Protein AF-A0A4Z0NIU8-F1 (afdb_monomer_lite)

pLDDT: mean 82.25, std 16.34, range [29.98, 97.62]

Foldseek 3Di:
DDPPPPPPPLPCDPLLVQLVVLLVQLVVLVVQLVVLVVQLVVLVVVLVVLVVQLVVLVVQLVVFDFADPVVCVVCVVVVHDDDRCVSNVVSVVSNVVSVVSNVVSVVSNVVSVVSNVVSVVSSVVSLVSSLVSLLVVVLVCLVVLLVLCVVCLQPCLLSLVLLVVSLVSDPDPPQDPVSVVSNVSSPVSSVVNVVVDPDDDDRDPLSVQQVVQSVCSSNRSSRDHPPPDD

Structure (mmCIF, N/CA/C/O backbone):
data_AF-A0A4Z0NIU8-F1
#
_entry.id   AF-A0A4Z0NIU8-F1
#
loop_
_atom_site.group_PDB
_atom_site.id
_atom_site.type_symbol
_atom_site.label_atom_id
_atom_site.label_alt_id
_atom_site.label_comp_id
_atom_site.label_asym_id
_atom_site.label_entity_id
_atom_site.label_seq_id
_atom_site.pdbx_PDB_ins_code
_atom_site.Cartn_x
_atom_site.Cartn_y
_atom_site.Cartn_z
_atom_site.occupancy
_atom_site.B_iso_or_equiv
_atom_site.auth_seq_id
_atom_site.auth_comp_id
_atom_site.auth_asym_id
_atom_site.auth_atom_id
_atom_site.pdbx_PDB_model_num
ATOM 1 N N . MET A 1 1 ? 1.894 -23.734 -47.738 1.00 35.72 1 MET A N 1
ATOM 2 C CA . MET A 1 1 ? 2.924 -22.737 -47.380 1.00 35.72 1 MET A CA 1
ATOM 3 C C . MET A 1 1 ? 2.870 -22.552 -45.875 1.00 35.72 1 MET A C 1
ATOM 5 O O . MET A 1 1 ? 1.844 -22.114 -45.374 1.00 35.72 1 MET A O 1
ATOM 9 N N . ALA A 1 2 ? 3.890 -23.018 -45.157 1.00 29.98 2 ALA A N 1
ATOM 10 C CA . ALA A 1 2 ? 3.936 -22.958 -43.700 1.00 29.98 2 ALA A CA 1
ATOM 11 C C . ALA A 1 2 ? 4.494 -21.596 -43.270 1.00 29.98 2 ALA A C 1
ATOM 13 O O . ALA A 1 2 ? 5.605 -21.246 -43.661 1.00 29.98 2 ALA A O 1
ATOM 14 N N . MET A 1 3 ? 3.720 -20.829 -42.497 1.00 33.69 3 MET A N 1
ATOM 15 C CA . MET A 1 3 ? 4.221 -19.625 -41.836 1.00 33.69 3 MET A CA 1
ATOM 16 C C . MET A 1 3 ? 5.312 -20.033 -40.847 1.00 33.69 3 MET A C 1
ATOM 18 O O . MET A 1 3 ? 5.058 -20.803 -39.917 1.00 33.69 3 MET A O 1
ATOM 22 N N . ALA A 1 4 ? 6.527 -19.532 -41.063 1.00 32.12 4 ALA A N 1
ATOM 23 C CA . ALA A 1 4 ? 7.586 -19.601 -40.075 1.00 32.12 4 ALA A CA 1
ATOM 24 C C . ALA A 1 4 ? 7.099 -18.852 -38.829 1.00 32.12 4 ALA A C 1
ATOM 26 O O . ALA A 1 4 ? 6.993 -17.628 -38.829 1.00 32.12 4 ALA A O 1
ATOM 27 N N . ARG A 1 5 ? 6.745 -19.595 -37.775 1.00 36.81 5 ARG A N 1
ATOM 28 C CA . ARG A 1 5 ? 6.585 -19.026 -36.437 1.00 36.81 5 ARG A CA 1
ATOM 29 C C . ARG A 1 5 ? 7.955 -18.495 -36.039 1.00 36.81 5 ARG A C 1
ATOM 31 O O . ARG A 1 5 ? 8.824 -19.287 -35.675 1.00 36.81 5 ARG A O 1
ATOM 38 N N . VAL A 1 6 ? 8.147 -17.184 -36.156 1.00 32.62 6 VAL A N 1
ATOM 39 C CA . VAL A 1 6 ? 9.257 -16.479 -35.517 1.00 32.62 6 VAL A CA 1
ATOM 40 C C . VAL A 1 6 ? 9.141 -16.814 -34.037 1.00 32.62 6 VAL A C 1
ATOM 42 O O . VAL A 1 6 ? 8.195 -16.410 -33.362 1.00 32.62 6 VAL A O 1
ATOM 45 N N . LYS A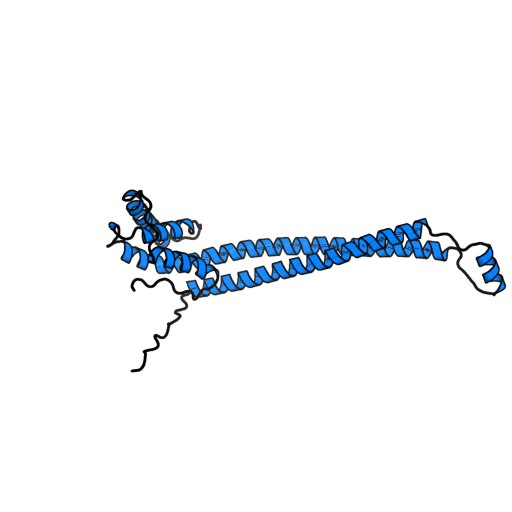 1 7 ? 10.036 -17.680 -33.559 1.00 35.12 7 LYS A N 1
ATOM 46 C CA . LYS A 1 7 ? 10.219 -17.900 -32.132 1.00 35.12 7 LYS A CA 1
ATOM 47 C C . LYS A 1 7 ? 10.679 -16.551 -31.599 1.00 35.12 7 LYS A C 1
ATOM 49 O O . LYS A 1 7 ? 11.813 -16.170 -31.857 1.00 35.12 7 LYS A O 1
ATOM 54 N N . GLN A 1 8 ? 9.787 -15.822 -30.933 1.00 38.06 8 GLN A N 1
ATOM 55 C CA . GLN A 1 8 ? 10.189 -14.735 -30.053 1.00 38.06 8 GLN A CA 1
ATOM 56 C C . GLN A 1 8 ? 11.135 -15.355 -29.026 1.00 38.06 8 GLN A C 1
ATOM 58 O O . GLN A 1 8 ? 10.704 -16.011 -28.076 1.00 38.06 8 GLN A O 1
ATOM 63 N N . GLU A 1 9 ? 12.436 -15.241 -29.274 1.00 36.12 9 GLU A N 1
ATOM 64 C CA . GLU A 1 9 ? 13.438 -15.452 -28.248 1.00 36.12 9 GLU A CA 1
ATOM 65 C C . GLU A 1 9 ? 13.218 -14.336 -27.236 1.00 36.12 9 GLU A C 1
ATOM 67 O O . GLU A 1 9 ? 13.663 -13.205 -27.414 1.00 36.12 9 GLU A O 1
ATOM 72 N N . VAL A 1 10 ? 12.471 -14.650 -26.177 1.00 44.09 10 VAL A N 1
ATOM 73 C CA . VAL A 1 10 ? 12.437 -13.847 -24.957 1.00 44.09 10 VAL A CA 1
ATOM 74 C C . VAL A 1 10 ? 13.826 -13.988 -24.336 1.00 44.09 10 VAL A C 1
ATOM 76 O O . VAL A 1 10 ? 14.047 -14.770 -23.412 1.00 44.09 10 VAL A O 1
ATOM 79 N N . SER A 1 11 ? 14.807 -13.302 -24.921 1.00 44.69 11 SER A N 1
ATOM 80 C CA . SER A 1 11 ? 16.120 -13.125 -24.329 1.00 44.69 11 SER A CA 1
ATOM 81 C C . SER A 1 11 ? 15.896 -12.286 -23.079 1.00 44.69 11 SER A C 1
ATOM 83 O O . SER A 1 11 ? 15.795 -11.058 -23.130 1.00 44.69 11 SER A O 1
ATOM 85 N N . ARG A 1 12 ? 15.697 -12.960 -21.942 1.00 57.38 12 ARG A N 1
ATOM 86 C CA . ARG A 1 12 ? 15.603 -12.304 -20.640 1.00 57.38 12 ARG A CA 1
ATOM 87 C C . ARG A 1 12 ? 17.005 -11.866 -20.252 1.00 57.38 12 ARG A C 1
ATOM 89 O O . ARG A 1 12 ? 17.698 -12.555 -19.509 1.00 57.38 12 ARG A O 1
ATOM 96 N N . GLY A 1 13 ? 17.423 -10.731 -20.807 1.00 76.06 13 GLY A N 1
ATOM 97 C CA . GLY A 1 13 ? 18.599 -10.018 -20.334 1.00 76.06 13 GLY A CA 1
ATOM 98 C C . GLY A 1 13 ? 18.500 -9.761 -18.821 1.00 76.06 13 GLY A C 1
ATOM 99 O O . GLY A 1 13 ? 17.394 -9.742 -18.263 1.00 76.06 13 GLY A O 1
ATOM 100 N N . PRO A 1 14 ? 19.638 -9.573 -18.136 1.00 81.50 14 PRO A N 1
ATOM 101 C CA . PRO A 1 14 ? 19.671 -9.362 -16.688 1.00 81.50 14 PRO A CA 1
ATOM 102 C C . PRO A 1 14 ? 18.810 -8.167 -16.242 1.00 81.50 14 PRO A C 1
ATOM 104 O O . PRO A 1 14 ? 18.174 -8.236 -15.191 1.00 81.50 14 PRO A O 1
ATOM 107 N N . SER A 1 15 ? 18.708 -7.117 -17.064 1.00 84.31 15 SER A N 1
ATOM 108 C CA . SER A 1 15 ? 17.838 -5.952 -16.846 1.00 84.31 15 SER A CA 1
ATOM 109 C C . SER A 1 15 ? 16.344 -6.310 -16.793 1.00 84.31 15 SER A C 1
ATOM 111 O O . SER A 1 15 ? 15.641 -5.913 -15.864 1.00 84.31 15 SER A O 1
ATOM 113 N N . ARG A 1 16 ? 15.850 -7.109 -17.750 1.00 88.81 16 ARG A N 1
ATOM 114 C CA . ARG A 1 16 ? 14.444 -7.543 -17.828 1.00 88.81 16 ARG A CA 1
ATOM 115 C C . ARG A 1 16 ? 14.085 -8.491 -16.691 1.00 88.81 16 ARG A C 1
ATOM 117 O O . ARG A 1 16 ? 12.995 -8.385 -16.134 1.00 88.81 16 ARG A O 1
ATOM 124 N N . ALA A 1 17 ? 15.005 -9.378 -16.312 1.00 88.69 17 ALA A N 1
ATOM 125 C CA . ALA A 1 17 ? 14.833 -10.235 -15.141 1.00 88.69 17 ALA A CA 1
ATOM 126 C C . ALA A 1 17 ? 14.738 -9.410 -13.844 1.00 88.69 17 ALA A C 1
ATOM 128 O O . ALA A 1 17 ? 13.829 -9.633 -13.045 1.00 88.69 17 ALA A O 1
ATOM 129 N N . ALA A 1 18 ? 15.612 -8.411 -13.671 1.00 87.88 18 ALA A N 1
ATOM 130 C CA . ALA A 1 18 ? 15.560 -7.502 -12.527 1.00 87.88 18 ALA A CA 1
ATOM 131 C C . ALA A 1 18 ? 14.259 -6.678 -12.498 1.00 87.88 18 ALA A C 1
ATOM 133 O O . ALA A 1 18 ? 13.654 -6.518 -11.438 1.00 87.88 18 ALA A O 1
ATOM 134 N N . LEU A 1 19 ? 13.782 -6.197 -13.652 1.00 91.56 19 LEU A N 1
ATOM 135 C CA . LEU A 1 19 ? 12.496 -5.502 -13.765 1.00 91.56 19 LEU A CA 1
ATOM 136 C C . LEU A 1 19 ? 11.319 -6.405 -13.374 1.00 91.56 19 LEU A C 1
ATOM 138 O O . LEU A 1 19 ? 10.446 -5.969 -12.622 1.00 91.56 19 LEU A O 1
ATOM 142 N N . ALA A 1 20 ? 11.307 -7.658 -13.835 1.00 93.12 20 ALA A N 1
ATOM 143 C CA . ALA A 1 20 ? 10.280 -8.629 -13.465 1.00 93.12 20 ALA A CA 1
ATOM 144 C C . ALA A 1 20 ? 10.219 -8.831 -11.941 1.00 93.12 20 ALA A C 1
ATOM 146 O O . ALA A 1 20 ? 9.140 -8.757 -11.352 1.00 93.12 20 ALA A O 1
ATOM 147 N N . GLU A 1 21 ? 11.379 -8.986 -11.298 1.00 93.19 21 GLU A N 1
ATOM 148 C CA . GLU A 1 21 ? 11.489 -9.105 -9.841 1.00 93.19 21 GLU A CA 1
ATOM 149 C C . GLU A 1 21 ? 10.950 -7.858 -9.116 1.00 93.19 21 GLU A C 1
ATOM 151 O O . GLU A 1 21 ? 10.208 -7.978 -8.138 1.00 93.19 21 GLU A O 1
ATOM 156 N N . GLN A 1 22 ? 11.268 -6.646 -9.592 1.00 94.12 22 GLN A N 1
ATOM 157 C CA . GLN A 1 22 ? 10.740 -5.424 -8.970 1.00 94.12 22 GLN A CA 1
ATOM 158 C C . GLN A 1 22 ? 9.224 -5.282 -9.162 1.00 94.12 22 GLN A C 1
ATOM 160 O O . GLN A 1 22 ? 8.526 -4.846 -8.242 1.00 94.12 22 GLN A O 1
ATOM 165 N N . ILE A 1 23 ? 8.685 -5.678 -10.320 1.00 94.19 23 ILE A N 1
ATOM 166 C CA . ILE A 1 23 ? 7.236 -5.682 -10.570 1.00 94.19 23 ILE A CA 1
ATOM 167 C C . ILE A 1 23 ? 6.530 -6.657 -9.622 1.00 94.19 23 ILE A C 1
ATOM 169 O O . ILE A 1 23 ? 5.496 -6.299 -9.045 1.00 94.19 23 ILE A O 1
ATOM 173 N N . GLU A 1 24 ? 7.100 -7.844 -9.411 1.00 94.19 24 GLU A N 1
ATOM 174 C CA . GLU A 1 24 ? 6.594 -8.827 -8.452 1.00 94.19 24 GLU A CA 1
ATOM 175 C C . GLU A 1 24 ? 6.605 -8.257 -7.025 1.00 94.19 24 GLU A C 1
ATOM 177 O O . GLU A 1 24 ? 5.565 -8.237 -6.358 1.00 94.19 24 GLU A O 1
ATOM 182 N N . ARG A 1 25 ? 7.727 -7.675 -6.584 1.00 92.94 25 ARG A N 1
ATOM 183 C CA . ARG A 1 25 ? 7.838 -7.014 -5.269 1.00 92.94 25 ARG A CA 1
ATOM 184 C C . ARG A 1 25 ? 6.824 -5.888 -5.088 1.00 92.94 25 ARG A C 1
ATOM 186 O O . ARG A 1 25 ? 6.214 -5.780 -4.023 1.00 92.94 25 ARG A O 1
ATOM 193 N N . ARG A 1 26 ? 6.593 -5.074 -6.122 1.00 96.25 26 ARG A N 1
ATOM 194 C CA . ARG A 1 26 ? 5.562 -4.027 -6.104 1.00 96.25 26 ARG A CA 1
ATOM 195 C C . ARG A 1 26 ? 4.166 -4.626 -5.962 1.00 96.25 26 ARG A C 1
ATOM 197 O O . ARG A 1 26 ? 3.361 -4.082 -5.211 1.00 96.25 26 ARG A O 1
ATOM 204 N N . SER A 1 27 ? 3.865 -5.731 -6.647 1.00 95.00 27 SER A N 1
ATOM 205 C CA . SER A 1 27 ? 2.565 -6.402 -6.509 1.00 95.00 27 SER A CA 1
ATOM 206 C C . SER A 1 27 ? 2.339 -6.922 -5.084 1.00 95.00 27 SER A C 1
ATOM 208 O O . SER A 1 27 ? 1.288 -6.653 -4.503 1.00 95.00 27 SER A O 1
ATOM 210 N N . ALA A 1 28 ? 3.357 -7.530 -4.467 1.00 94.25 28 ALA A N 1
ATOM 211 C CA . ALA A 1 28 ? 3.308 -7.953 -3.069 1.00 94.25 28 ALA A CA 1
ATOM 212 C C . ALA A 1 28 ? 3.134 -6.762 -2.106 1.00 94.25 28 ALA A C 1
ATOM 214 O O . ALA A 1 28 ? 2.347 -6.834 -1.162 1.00 94.25 28 ALA A O 1
ATOM 215 N N . ALA A 1 29 ? 3.815 -5.638 -2.358 1.00 94.12 29 ALA A N 1
ATOM 216 C CA . ALA A 1 29 ? 3.659 -4.419 -1.563 1.00 94.12 29 ALA A CA 1
ATOM 217 C C . ALA A 1 29 ? 2.248 -3.810 -1.682 1.00 94.12 29 ALA A C 1
ATOM 219 O O . ALA A 1 29 ? 1.701 -3.343 -0.680 1.00 94.12 29 ALA A O 1
ATOM 220 N N . ARG A 1 30 ? 1.639 -3.845 -2.878 1.00 95.69 30 ARG A N 1
ATOM 221 C CA . ARG A 1 30 ? 0.236 -3.441 -3.083 1.00 95.69 30 ARG A CA 1
ATOM 222 C C . ARG A 1 30 ? -0.712 -4.336 -2.299 1.00 95.69 30 ARG A C 1
ATOM 224 O O . ARG A 1 30 ? -1.518 -3.808 -1.544 1.00 95.69 30 ARG A O 1
ATOM 231 N N . GLN A 1 31 ? -0.542 -5.655 -2.395 1.00 96.44 31 GLN A N 1
ATOM 232 C CA . GLN A 1 31 ? -1.369 -6.602 -1.649 1.00 96.44 31 GLN A CA 1
ATOM 233 C C . GLN A 1 31 ? -1.287 -6.349 -0.139 1.00 96.44 31 GLN A C 1
ATOM 235 O O . GLN A 1 31 ? -2.314 -6.229 0.517 1.00 96.44 31 GLN A O 1
ATOM 240 N N . ALA A 1 32 ? -0.081 -6.157 0.405 1.00 94.38 32 ALA A N 1
ATOM 241 C CA . ALA A 1 32 ? 0.097 -5.859 1.826 1.00 94.38 32 ALA A CA 1
ATOM 242 C C . ALA A 1 32 ? -0.592 -4.550 2.262 1.00 94.38 32 ALA A C 1
ATOM 244 O O . ALA A 1 32 ? -1.102 -4.459 3.381 1.00 94.38 32 ALA A O 1
ATOM 245 N N . ARG A 1 33 ? -0.611 -3.526 1.397 1.00 96.88 33 ARG A N 1
ATOM 246 C CA . ARG A 1 33 ? -1.342 -2.275 1.645 1.00 96.88 33 ARG A CA 1
ATOM 247 C C . ARG A 1 33 ? -2.852 -2.499 1.620 1.00 96.88 33 ARG A C 1
ATOM 249 O O . ARG A 1 33 ? -3.543 -1.998 2.503 1.00 96.88 33 ARG A O 1
ATOM 256 N N . ASP A 1 34 ? -3.350 -3.238 0.638 1.00 97.44 34 ASP A N 1
ATOM 257 C CA . ASP A 1 34 ? -4.780 -3.513 0.486 1.00 97.44 34 ASP A CA 1
ATOM 258 C C . ASP A 1 34 ? -5.305 -4.382 1.642 1.00 97.44 34 ASP A C 1
ATOM 260 O O . ASP A 1 34 ? -6.364 -4.093 2.203 1.00 97.44 34 ASP A O 1
ATOM 264 N N . ASP A 1 35 ? -4.520 -5.364 2.092 1.00 96.44 35 ASP A N 1
ATOM 265 C CA . ASP A 1 35 ? -4.814 -6.172 3.280 1.00 96.44 35 ASP A CA 1
ATOM 266 C C . ASP A 1 35 ? -4.866 -5.306 4.550 1.00 96.44 35 ASP A C 1
ATOM 268 O O . ASP A 1 35 ? -5.775 -5.454 5.372 1.00 96.44 35 ASP A O 1
ATOM 272 N N . ALA A 1 36 ? -3.937 -4.354 4.702 1.00 95.44 36 ALA A N 1
ATOM 273 C CA . ALA A 1 36 ? -3.942 -3.415 5.823 1.00 95.44 36 ALA A CA 1
ATOM 274 C C . ALA A 1 36 ? -5.156 -2.468 5.790 1.00 95.44 36 ALA A C 1
ATOM 276 O O . ALA A 1 36 ? -5.748 -2.201 6.837 1.00 95.44 36 ALA A O 1
ATOM 277 N N . LEU A 1 37 ? -5.564 -1.993 4.606 1.00 96.56 37 LEU A N 1
ATOM 278 C CA . LEU A 1 37 ? -6.782 -1.191 4.432 1.00 96.56 37 LEU A CA 1
ATOM 279 C C . LEU A 1 37 ? -8.038 -1.988 4.793 1.00 96.56 37 LEU A C 1
ATOM 281 O O . LEU A 1 37 ? -8.920 -1.476 5.482 1.00 96.56 37 LEU A O 1
ATOM 285 N N . LYS A 1 38 ? -8.110 -3.254 4.372 1.00 97.62 38 LYS A N 1
ATOM 286 C CA . LYS A 1 38 ? -9.220 -4.140 4.727 1.00 97.62 38 LYS A CA 1
ATOM 287 C C . LYS A 1 38 ? -9.299 -4.350 6.241 1.00 97.62 38 LYS A C 1
ATOM 289 O O . LYS A 1 38 ? -10.368 -4.171 6.821 1.00 97.62 38 LYS A O 1
ATOM 294 N N . ALA A 1 39 ? -8.170 -4.650 6.883 1.00 96.50 39 ALA A N 1
ATOM 295 C CA . ALA A 1 39 ? -8.099 -4.808 8.334 1.00 96.50 39 ALA A CA 1
ATOM 296 C C . ALA A 1 39 ? -8.501 -3.523 9.081 1.00 96.50 39 ALA A C 1
ATOM 298 O O . ALA A 1 39 ? -9.167 -3.593 10.117 1.00 96.50 39 ALA A O 1
ATOM 299 N N . LEU A 1 40 ? -8.134 -2.349 8.551 1.00 96.12 40 LEU A N 1
ATOM 300 C CA . LEU A 1 40 ? -8.528 -1.060 9.121 1.00 9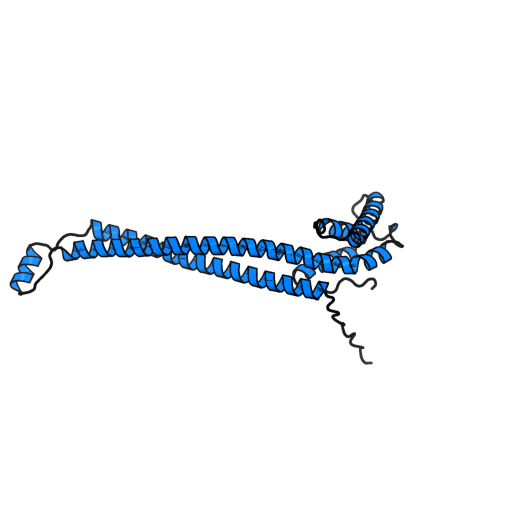6.12 40 LEU A CA 1
ATOM 301 C C . LEU A 1 40 ? -10.049 -0.885 9.079 1.00 96.12 40 LEU A C 1
ATOM 303 O O . LEU A 1 40 ? 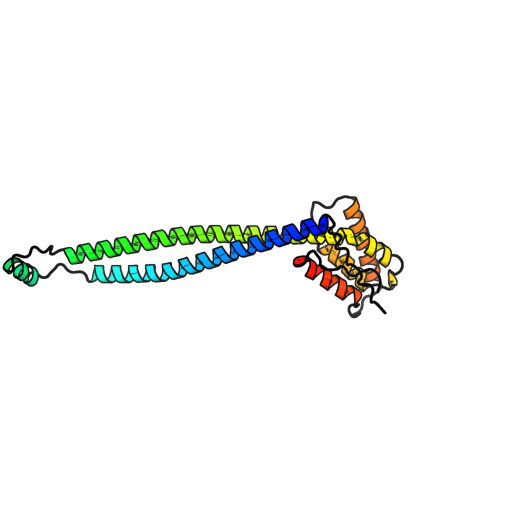-10.649 -0.629 10.121 1.00 96.12 40 LEU A O 1
ATOM 307 N N . ASN A 1 41 ? -10.669 -1.117 7.920 1.00 96.12 41 ASN A N 1
ATOM 308 C CA . ASN A 1 41 ? -12.123 -1.027 7.753 1.00 96.12 41 ASN A CA 1
ATOM 309 C C . ASN A 1 41 ? -12.873 -1.996 8.689 1.00 96.12 41 ASN A C 1
ATOM 311 O O . ASN A 1 41 ? -13.892 -1.637 9.278 1.00 96.12 41 ASN A O 1
ATOM 315 N N . GLU A 1 42 ? -12.360 -3.217 8.872 1.00 96.31 42 GLU A N 1
ATOM 316 C CA . GLU A 1 42 ? -12.936 -4.204 9.797 1.00 96.31 42 GLU A CA 1
ATOM 317 C C . GLU A 1 42 ? -12.850 -3.762 11.268 1.00 96.31 42 GLU A C 1
ATOM 319 O O . GLU A 1 42 ? -13.757 -4.033 12.061 1.00 96.31 42 GLU A O 1
ATOM 324 N N . VAL A 1 43 ? -11.765 -3.092 11.668 1.00 96.25 43 VAL A N 1
ATOM 325 C CA . VAL A 1 43 ? -11.646 -2.526 13.020 1.00 96.25 43 VAL A CA 1
ATOM 326 C C . VAL A 1 43 ? -12.527 -1.294 13.183 1.00 96.25 43 VAL A C 1
ATOM 328 O O . VAL A 1 43 ? -13.181 -1.171 14.215 1.00 96.25 43 VAL A O 1
ATOM 331 N N . GLU A 1 44 ? -12.600 -0.408 12.192 1.00 93.69 44 GLU A N 1
ATOM 332 C CA . GLU A 1 44 ? -13.484 0.762 12.229 1.00 93.69 44 GLU A CA 1
ATOM 333 C C . GLU A 1 44 ? -14.960 0.363 12.358 1.00 93.69 44 GLU A C 1
ATOM 335 O O . GLU A 1 44 ? -15.666 0.909 13.209 1.00 93.69 44 GLU A O 1
ATOM 340 N N . GLY A 1 45 ? -15.402 -0.657 11.614 1.00 93.12 45 GLY A N 1
ATOM 341 C CA . GLY A 1 45 ? -16.755 -1.206 11.743 1.00 93.12 45 GLY A CA 1
ATOM 342 C C . GLY A 1 45 ? -17.054 -1.724 13.155 1.00 93.12 45 GLY A C 1
ATOM 343 O O . GLY A 1 45 ? -18.112 -1.435 13.715 1.00 93.12 45 GLY A O 1
ATOM 344 N N . ARG A 1 46 ? -16.098 -2.426 13.780 1.00 94.44 46 ARG A N 1
ATOM 345 C CA . ARG A 1 46 ? -16.228 -2.896 15.172 1.00 94.44 46 ARG A CA 1
ATOM 346 C C . ARG A 1 46 ? -16.180 -1.761 16.193 1.00 94.44 46 ARG A C 1
ATOM 348 O O . ARG A 1 46 ? -16.899 -1.817 17.187 1.00 94.44 46 ARG A O 1
ATOM 355 N N . ARG A 1 47 ? -15.368 -0.726 15.959 1.00 93.06 47 ARG A N 1
ATOM 356 C CA . ARG A 1 47 ? -15.273 0.449 16.840 1.00 93.06 47 ARG A CA 1
ATOM 357 C C . ARG A 1 47 ? -16.595 1.192 16.933 1.00 93.06 47 ARG A C 1
ATOM 359 O O . ARG A 1 47 ? -16.990 1.539 18.039 1.00 93.06 47 ARG A O 1
ATOM 366 N N . LEU A 1 48 ? -17.289 1.372 15.811 1.00 91.50 48 LEU A N 1
ATOM 367 C CA . LEU A 1 48 ? -18.602 2.015 15.798 1.00 91.50 48 LEU A CA 1
ATOM 368 C C . LEU A 1 48 ? -19.606 1.262 16.689 1.00 91.50 48 LEU A C 1
ATOM 370 O O . LEU A 1 48 ? -20.289 1.878 17.505 1.00 91.50 48 LEU A O 1
ATOM 374 N N . ALA A 1 49 ? -19.649 -0.069 16.576 1.00 93.25 49 ALA A N 1
ATOM 375 C CA . ALA A 1 49 ? -20.507 -0.907 17.411 1.00 93.25 49 ALA A CA 1
ATOM 376 C C . ALA A 1 49 ? -20.105 -0.858 18.898 1.00 93.25 49 ALA A C 1
ATOM 378 O O . ALA A 1 49 ? -20.967 -0.748 19.766 1.00 93.25 49 ALA A O 1
ATOM 379 N N . ALA A 1 50 ? -18.805 -0.884 19.207 1.00 93.38 50 ALA A N 1
ATOM 380 C CA . ALA A 1 50 ? -18.312 -0.797 20.583 1.00 93.38 50 ALA A CA 1
ATOM 381 C C . ALA A 1 50 ? -18.574 0.578 21.226 1.00 93.38 50 ALA A C 1
ATOM 383 O O . ALA A 1 50 ? -18.889 0.658 22.413 1.00 93.38 50 ALA A O 1
ATOM 384 N N . ASP A 1 51 ? -18.477 1.663 20.451 1.00 94.00 51 ASP A N 1
ATOM 385 C CA . ASP A 1 51 ? -18.836 3.008 20.903 1.00 94.00 51 ASP A CA 1
ATOM 386 C C . ASP A 1 51 ? -20.336 3.088 21.237 1.00 94.00 51 ASP A C 1
ATOM 388 O O . ASP A 1 51 ? -20.695 3.623 22.285 1.00 94.00 51 ASP A O 1
ATOM 392 N N . GLN A 1 52 ? -21.206 2.515 20.395 1.00 94.94 52 GLN A N 1
ATOM 393 C CA . GLN A 1 52 ? -22.648 2.425 20.666 1.00 94.94 52 GLN A CA 1
ATOM 394 C C . GLN A 1 52 ? -22.944 1.601 21.926 1.00 94.94 52 GLN A C 1
ATOM 396 O O . GLN A 1 52 ? -23.645 2.087 22.812 1.00 94.94 52 GLN A O 1
ATOM 401 N N . ALA A 1 53 ? -22.347 0.412 22.053 1.00 94.06 53 ALA A N 1
ATOM 402 C CA . ALA A 1 53 ? -22.528 -0.460 23.213 1.00 94.06 53 ALA A CA 1
ATOM 403 C C . ALA A 1 53 ? -22.114 0.219 24.530 1.00 94.06 53 ALA A C 1
ATOM 405 O O . ALA A 1 53 ? -22.768 0.049 25.555 1.00 94.06 53 ALA A O 1
ATOM 406 N N . PHE A 1 54 ? -21.059 1.036 24.510 1.00 96.75 54 PHE A N 1
ATOM 407 C CA . PHE A 1 54 ? -20.649 1.812 25.679 1.00 96.75 54 PHE A CA 1
ATOM 408 C C . PHE A 1 54 ? -21.657 2.899 26.056 1.00 96.75 54 PHE A C 1
ATOM 410 O O . PHE A 1 54 ? -21.962 3.057 27.236 1.00 96.75 54 PHE A O 1
ATOM 417 N N . TRP A 1 55 ? -22.194 3.635 25.079 1.00 96.12 55 TRP A N 1
ATOM 418 C CA . TRP A 1 55 ? -23.241 4.624 25.351 1.00 96.12 55 TRP A CA 1
ATOM 419 C C . TRP A 1 55 ? -24.508 3.974 25.909 1.00 96.12 55 TRP A C 1
ATOM 421 O O . TRP A 1 55 ? -25.106 4.496 26.850 1.00 96.12 55 TRP A O 1
ATOM 431 N N . GLU A 1 56 ? -24.891 2.816 25.376 1.00 97.12 56 GLU A N 1
ATOM 432 C CA . GLU A 1 56 ? -26.012 2.032 25.893 1.00 97.12 56 GLU A CA 1
ATOM 433 C C . GLU A 1 56 ? -25.754 1.540 27.320 1.00 97.12 56 GLU A C 1
ATOM 435 O O . GLU A 1 56 ? -26.622 1.703 28.178 1.00 97.12 56 GLU A O 1
ATOM 440 N N . ALA A 1 57 ? -24.557 1.018 27.603 1.00 95.19 57 ALA A N 1
ATOM 441 C CA . ALA A 1 57 ? -24.168 0.586 28.942 1.00 95.19 57 ALA A CA 1
ATOM 442 C C . ALA A 1 57 ? -24.185 1.751 29.946 1.00 95.19 57 ALA A C 1
ATOM 444 O O . ALA A 1 57 ? -24.720 1.599 31.043 1.00 95.19 57 ALA A O 1
ATOM 445 N N . GLN A 1 58 ? -23.684 2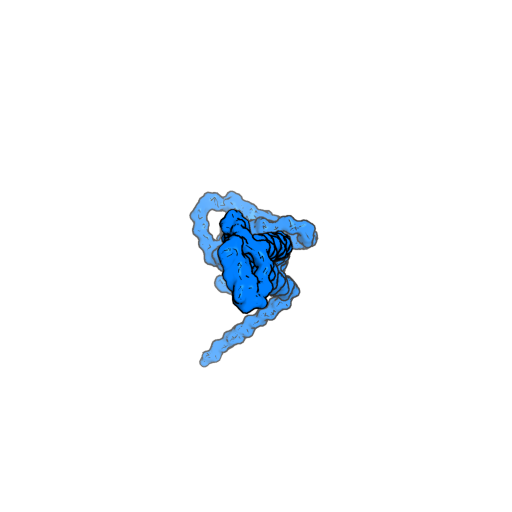.935 29.566 1.00 95.69 58 GLN A N 1
ATOM 446 C CA . GLN A 1 58 ? -23.750 4.128 30.418 1.00 95.69 58 GLN A CA 1
ATOM 447 C C . GLN A 1 58 ? -25.187 4.569 30.693 1.00 95.69 58 GLN A C 1
ATOM 449 O O . GLN A 1 58 ? -25.513 4.939 31.822 1.00 95.69 58 GLN A O 1
ATOM 454 N N . ARG A 1 59 ? -26.061 4.518 29.681 1.00 97.25 59 ARG A N 1
ATOM 455 C CA . ARG A 1 59 ? -27.483 4.822 29.866 1.00 97.25 59 ARG A CA 1
ATOM 456 C C . ARG A 1 59 ? -28.124 3.845 30.854 1.00 97.25 59 ARG A C 1
ATOM 458 O O . ARG A 1 59 ? -28.761 4.291 31.802 1.00 97.25 59 ARG A O 1
ATOM 465 N N . ILE A 1 60 ? -27.904 2.539 30.672 1.00 95.06 60 ILE A N 1
ATOM 466 C CA . ILE A 1 60 ? -28.408 1.497 31.582 1.00 95.06 60 ILE A CA 1
ATOM 467 C C . ILE A 1 60 ? -27.879 1.727 33.002 1.00 95.06 60 ILE A C 1
ATOM 469 O O . ILE A 1 60 ? -28.643 1.632 33.954 1.00 95.06 60 ILE A O 1
ATOM 473 N N . GLN A 1 61 ? -26.606 2.094 33.160 1.00 95.56 61 GLN A N 1
ATOM 474 C CA . GLN A 1 61 ? -26.021 2.417 34.463 1.00 95.56 61 GLN A CA 1
ATOM 475 C C . GLN A 1 61 ? -26.672 3.642 35.120 1.00 95.56 61 GLN A C 1
ATOM 477 O O . GLN A 1 61 ? -26.918 3.626 36.325 1.00 95.56 61 GLN A O 1
ATOM 482 N N . ALA A 1 62 ? -26.977 4.693 34.355 1.00 94.31 62 ALA A N 1
ATOM 483 C CA . ALA A 1 62 ? -27.647 5.887 34.873 1.00 94.31 62 ALA A CA 1
ATOM 484 C C . ALA A 1 62 ? -29.099 5.609 35.309 1.00 94.31 62 ALA A C 1
ATOM 486 O O . ALA A 1 62 ? -29.599 6.216 36.264 1.00 94.31 62 ALA A O 1
ATOM 487 N N . GLU A 1 63 ? -29.765 4.689 34.611 1.00 95.00 63 GLU A N 1
ATOM 488 C CA . GLU A 1 63 ? -31.130 4.239 34.893 1.00 95.00 63 GLU A CA 1
ATOM 489 C C . GLU A 1 63 ? -31.183 3.139 35.963 1.00 95.00 63 GLU A C 1
ATOM 491 O O . GLU A 1 63 ? -32.239 2.928 36.562 1.00 95.00 63 GLU A O 1
ATOM 496 N N . ALA A 1 64 ? -30.060 2.470 36.245 1.00 93.12 64 ALA A N 1
ATOM 497 C CA . ALA A 1 64 ? -29.994 1.373 37.196 1.00 93.12 64 ALA A CA 1
ATOM 498 C C . ALA A 1 64 ? -30.418 1.833 38.596 1.00 93.12 64 ALA A C 1
ATOM 500 O O . ALA A 1 64 ? -29.958 2.843 39.148 1.00 93.12 64 ALA A O 1
ATOM 501 N N . ARG A 1 65 ? -31.318 1.050 39.185 1.00 93.19 65 ARG A N 1
ATOM 502 C CA . ARG A 1 65 ? -31.783 1.205 40.559 1.00 93.19 65 ARG A CA 1
ATOM 503 C C . ARG A 1 65 ? -31.629 -0.128 41.283 1.00 93.19 65 ARG A C 1
ATOM 505 O O . ARG A 1 65 ? -31.760 -1.171 40.639 1.00 93.19 65 ARG A O 1
ATOM 512 N N . PRO A 1 66 ? -31.369 -0.105 42.599 1.00 92.94 66 PRO A N 1
ATOM 513 C CA . PRO A 1 66 ? -31.503 -1.297 43.418 1.00 92.94 66 PRO A CA 1
ATOM 514 C C . PRO A 1 66 ? -32.906 -1.891 43.274 1.00 92.94 66 PRO A C 1
ATOM 516 O O . PRO A 1 66 ? -33.869 -1.174 42.975 1.00 92.94 66 PRO A O 1
ATOM 519 N N . VAL A 1 67 ? -33.020 -3.192 43.513 1.00 91.12 67 VAL A N 1
ATOM 520 C CA . VAL A 1 67 ? -34.311 -3.882 43.554 1.00 91.12 67 VAL A CA 1
ATOM 521 C C . VAL A 1 67 ? -35.214 -3.207 44.593 1.00 91.12 67 VAL A C 1
ATOM 523 O O . VAL A 1 67 ? -34.753 -2.805 45.665 1.00 91.12 67 VAL A O 1
ATOM 526 N N . SER A 1 68 ? -36.500 -3.044 44.268 1.00 92.94 68 SER A N 1
ATOM 527 C CA . SER A 1 68 ? -37.441 -2.364 45.158 1.00 92.94 68 SER A CA 1
ATOM 528 C C . SER A 1 68 ? -37.579 -3.110 46.494 1.00 92.94 68 SER A C 1
ATOM 530 O O . SER A 1 68 ? -37.446 -4.333 46.554 1.00 92.94 68 SER A O 1
ATOM 532 N N . GLN A 1 69 ? -37.858 -2.387 47.585 1.00 89.44 69 GLN A N 1
ATOM 533 C CA . GLN A 1 69 ? -38.049 -3.015 48.901 1.00 89.44 69 GLN A CA 1
ATOM 534 C C . GLN A 1 69 ? -39.174 -4.057 48.890 1.00 89.44 69 GLN A C 1
ATOM 536 O O . GLN A 1 69 ? -39.028 -5.103 49.520 1.00 89.44 69 GLN A O 1
ATOM 541 N N . ASP A 1 70 ? -40.255 -3.801 48.152 1.00 92.31 70 ASP A N 1
ATOM 542 C CA . ASP A 1 70 ? -41.383 -4.727 48.038 1.00 92.31 70 ASP A CA 1
ATOM 543 C C . ASP A 1 70 ? -40.964 -6.038 47.359 1.00 92.31 70 ASP A C 1
ATOM 545 O O . ASP A 1 70 ? -41.334 -7.119 47.820 1.00 92.31 70 ASP A O 1
ATOM 549 N N . ASP A 1 71 ? -40.121 -5.965 46.326 1.00 89.06 71 ASP A N 1
ATOM 550 C CA . ASP A 1 71 ? -39.588 -7.142 45.633 1.00 89.06 71 ASP A CA 1
ATOM 551 C C . ASP A 1 71 ? -38.605 -7.935 46.509 1.00 89.06 71 ASP A C 1
ATOM 553 O O . ASP A 1 71 ? -38.643 -9.169 46.521 1.00 89.06 71 ASP A O 1
ATOM 557 N N . VAL A 1 72 ? -37.766 -7.243 47.292 1.00 90.62 72 VAL A N 1
ATOM 558 C CA . VAL A 1 72 ? -36.863 -7.871 48.276 1.00 90.62 72 VAL A CA 1
ATOM 559 C C . VAL A 1 72 ? -37.672 -8.621 49.338 1.00 90.62 72 VAL A C 1
ATOM 561 O O . VAL A 1 72 ? -37.378 -9.778 49.643 1.00 90.62 72 VAL A O 1
ATOM 564 N N . VAL A 1 73 ? -38.718 -7.992 49.884 1.00 91.62 73 VAL A N 1
ATOM 565 C CA . VAL A 1 73 ? -39.609 -8.612 50.876 1.00 91.62 73 VAL A CA 1
ATOM 566 C C . VAL A 1 73 ? -40.362 -9.795 50.268 1.00 91.62 73 VAL A C 1
ATOM 568 O O . VAL A 1 73 ? -40.425 -10.859 50.884 1.00 91.62 73 VAL A O 1
ATOM 571 N N . ALA A 1 74 ? -40.894 -9.654 49.053 1.00 91.81 74 ALA A N 1
ATOM 572 C CA . ALA A 1 74 ? -41.591 -10.736 48.364 1.00 91.81 74 ALA A CA 1
ATOM 573 C C . ALA A 1 74 ? -40.678 -11.950 48.116 1.00 91.81 74 ALA A C 1
ATOM 575 O O . ALA A 1 74 ? -41.121 -13.087 48.286 1.00 91.81 74 ALA A O 1
ATOM 576 N N . ALA A 1 75 ? -39.412 -11.729 47.753 1.00 89.44 75 ALA A N 1
ATOM 577 C CA . ALA A 1 75 ? -38.427 -12.795 47.583 1.00 89.44 75 ALA A CA 1
ATOM 578 C C . ALA A 1 75 ? -38.070 -13.482 48.913 1.00 89.44 75 ALA A C 1
ATOM 580 O O . ALA A 1 75 ? -38.069 -14.713 48.988 1.00 89.44 75 ALA A O 1
ATOM 581 N N . LEU A 1 76 ? -37.882 -12.708 49.989 1.00 90.88 76 LEU A N 1
ATOM 582 C CA . LEU A 1 76 ? -37.659 -13.248 51.337 1.00 90.88 76 LEU A CA 1
ATOM 583 C C . LEU A 1 76 ? -38.822 -14.136 51.803 1.00 90.88 76 LEU A C 1
ATOM 585 O O . LEU A 1 76 ? -38.590 -15.208 52.360 1.00 90.88 76 LEU A O 1
ATOM 589 N N . LEU A 1 77 ? -40.069 -13.736 51.533 1.00 92.88 77 LEU A N 1
ATOM 590 C CA . LEU A 1 77 ? -41.261 -14.531 51.857 1.00 92.88 77 LEU A CA 1
ATOM 591 C C . LEU A 1 77 ? -41.356 -15.837 51.046 1.00 92.88 77 LEU A C 1
ATOM 593 O O . LEU A 1 77 ? -41.961 -16.797 51.521 1.00 92.88 77 LEU A O 1
ATOM 597 N N . ARG A 1 78 ? -40.745 -15.898 49.853 1.00 95.00 78 ARG A N 1
ATOM 598 C CA . ARG A 1 78 ? -40.594 -17.132 49.056 1.00 95.00 78 ARG A CA 1
ATOM 599 C C . ARG A 1 78 ? -39.391 -17.990 49.477 1.00 95.00 78 ARG A C 1
ATOM 601 O O . ARG A 1 78 ? -39.243 -19.098 48.970 1.00 95.00 78 ARG A O 1
ATOM 608 N N . GLY A 1 79 ? -38.550 -17.511 50.398 1.00 92.56 79 GLY A N 1
ATOM 609 C CA . GLY A 1 79 ? -37.301 -18.173 50.793 1.00 92.56 79 GLY A CA 1
ATOM 610 C C . GLY A 1 79 ? -36.157 -18.005 49.783 1.00 92.56 79 GLY A C 1
ATOM 611 O O . GLY A 1 79 ? -35.174 -18.741 49.848 1.00 92.56 79 GLY A O 1
ATOM 612 N N . GLU A 1 80 ? -36.272 -17.059 48.848 1.00 93.94 80 GLU A N 1
ATOM 613 C CA . GLU A 1 80 ? -35.240 -16.733 47.859 1.00 93.94 80 GLU A CA 1
ATOM 614 C C . GLU A 1 80 ? -34.223 -15.746 48.457 1.00 93.94 80 GLU A C 1
ATOM 616 O O . GLU A 1 80 ? -34.582 -14.833 49.201 1.00 93.94 80 GLU A O 1
ATOM 621 N N . THR A 1 81 ? -32.938 -15.903 48.120 1.00 88.00 81 THR A N 1
ATOM 622 C CA . THR A 1 81 ? -31.904 -14.904 48.443 1.00 88.00 81 THR A CA 1
ATOM 623 C C . THR A 1 81 ? -31.662 -14.040 47.216 1.00 88.00 81 THR A C 1
ATOM 625 O O . THR A 1 81 ? -31.263 -14.564 46.177 1.00 88.00 81 THR A O 1
ATOM 628 N N . ILE A 1 82 ? -31.884 -12.730 47.336 1.00 89.75 82 ILE A N 1
ATOM 629 C CA . ILE A 1 82 ? -31.611 -11.766 46.264 1.00 89.75 82 ILE A CA 1
ATOM 630 C C . ILE A 1 82 ? -30.578 -10.754 46.747 1.00 89.75 82 ILE A C 1
ATOM 632 O O . ILE A 1 82 ? -30.623 -10.335 47.902 1.00 89.75 82 ILE A O 1
ATOM 636 N N . ASP A 1 83 ? -29.660 -10.359 45.869 1.00 91.69 83 ASP A N 1
ATOM 637 C CA . ASP A 1 83 ? -28.773 -9.218 46.096 1.00 91.69 83 ASP A CA 1
ATOM 638 C C . ASP A 1 83 ? -29.494 -7.947 45.612 1.00 91.69 83 ASP A C 1
ATOM 640 O O . ASP A 1 83 ? -29.688 -7.794 44.402 1.00 91.69 83 ASP A O 1
ATOM 644 N N . PRO A 1 84 ? -29.918 -7.038 46.513 1.00 88.94 84 PRO A N 1
ATOM 645 C CA . PRO A 1 84 ? -30.664 -5.838 46.132 1.00 88.94 84 PRO A CA 1
ATOM 646 C C . PRO A 1 84 ? -29.878 -4.923 45.188 1.00 88.94 84 PRO A C 1
ATOM 648 O O . PRO A 1 84 ? -30.480 -4.190 44.404 1.00 88.94 84 PRO A O 1
ATOM 651 N N . ASP A 1 85 ? -28.546 -4.991 45.232 1.00 93.88 85 ASP A N 1
ATOM 652 C CA . ASP A 1 85 ? -27.655 -4.164 44.421 1.00 93.88 85 ASP A CA 1
ATOM 653 C C . ASP A 1 85 ? -27.229 -4.847 43.114 1.00 93.88 85 ASP A C 1
ATOM 655 O O . ASP A 1 85 ? -26.500 -4.238 42.327 1.00 93.88 85 ASP A O 1
ATOM 659 N N . ALA A 1 86 ? -27.671 -6.085 42.850 1.00 92.50 86 ALA A N 1
ATOM 660 C CA . ALA A 1 86 ? -27.301 -6.824 41.641 1.00 92.50 86 ALA A CA 1
ATOM 661 C C . ALA A 1 86 ? -27.518 -6.019 40.344 1.00 92.50 86 ALA A C 1
ATOM 663 O O . ALA A 1 86 ? -26.565 -5.930 39.571 1.00 92.50 86 ALA A O 1
ATOM 664 N N . PRO A 1 87 ? -28.659 -5.327 40.121 1.00 92.44 87 PRO A N 1
ATOM 665 C CA . PRO A 1 87 ? -28.859 -4.555 38.891 1.00 92.44 87 PRO A CA 1
ATOM 666 C C . PRO A 1 87 ? -27.845 -3.415 38.714 1.00 92.44 87 PRO A C 1
ATOM 668 O O . PRO A 1 87 ? -27.406 -3.125 37.603 1.00 92.44 87 PRO A O 1
ATOM 671 N N . VAL A 1 88 ? -27.441 -2.770 39.814 1.00 94.56 88 VAL A N 1
ATOM 672 C CA . VAL A 1 88 ? -26.453 -1.679 39.795 1.00 94.56 88 VAL A CA 1
ATOM 673 C C . VAL A 1 88 ? -25.049 -2.233 39.545 1.00 94.56 88 VAL A C 1
ATOM 675 O O . VAL A 1 88 ? -24.297 -1.670 38.747 1.00 94.56 88 VAL A O 1
ATOM 678 N N . LYS A 1 89 ? -24.702 -3.357 40.187 1.00 95.50 89 LYS A N 1
ATOM 679 C CA . LYS A 1 89 ? -23.419 -4.051 39.990 1.00 95.50 89 LYS A CA 1
ATOM 680 C C . LYS A 1 89 ? -23.273 -4.564 38.557 1.00 95.50 89 LYS A C 1
ATOM 682 O O . LYS A 1 89 ? -22.230 -4.352 37.946 1.00 95.50 89 LYS A O 1
ATOM 687 N N . GLU A 1 90 ? -24.316 -5.180 38.005 1.00 95.06 90 GLU A N 1
ATOM 688 C CA . GLU A 1 90 ? -24.349 -5.655 36.617 1.00 95.06 90 GLU A CA 1
ATOM 689 C C . GLU A 1 90 ? -24.206 -4.500 35.623 1.00 95.06 90 GLU A C 1
ATOM 691 O O . GLU A 1 90 ? -23.401 -4.578 34.694 1.00 95.06 90 GLU A O 1
ATOM 696 N N . ALA A 1 91 ? -24.921 -3.392 35.838 1.00 94.38 91 ALA A N 1
ATOM 697 C CA . ALA A 1 91 ? -24.801 -2.224 34.974 1.00 94.38 91 ALA A CA 1
ATOM 698 C C . ALA A 1 91 ? -23.392 -1.605 35.014 1.00 94.38 91 ALA A C 1
ATOM 700 O O . ALA A 1 91 ? -22.870 -1.205 33.974 1.00 94.38 91 ALA A O 1
ATOM 701 N N . HIS A 1 92 ? -22.748 -1.570 36.185 1.00 95.50 92 HIS A N 1
ATOM 702 C CA . HIS A 1 92 ? -21.359 -1.128 36.307 1.00 95.50 92 HIS A CA 1
ATOM 703 C C . HIS A 1 92 ? -20.392 -2.056 35.557 1.00 95.50 92 HIS A C 1
ATOM 705 O O . HIS A 1 92 ? -19.599 -1.579 34.745 1.00 95.50 92 HIS A O 1
ATOM 711 N N . ALA A 1 93 ? -20.518 -3.372 35.752 1.00 96.50 93 ALA A N 1
ATOM 712 C CA . ALA A 1 93 ? -19.699 -4.367 35.062 1.00 96.50 93 ALA A CA 1
ATOM 713 C C . ALA A 1 93 ? -19.854 -4.293 33.530 1.00 96.50 93 ALA A C 1
ATOM 715 O O . ALA A 1 93 ? -18.875 -4.435 32.796 1.00 96.50 93 ALA A O 1
ATOM 716 N N . ASN A 1 94 ? -21.063 -4.010 33.035 1.00 95.00 94 ASN A N 1
ATOM 717 C CA . ASN A 1 94 ? -21.315 -3.820 31.605 1.00 95.00 94 ASN A CA 1
ATOM 718 C C . ASN A 1 94 ? -20.575 -2.598 31.037 1.00 95.00 94 ASN A C 1
ATOM 720 O O . ASN A 1 94 ? -20.039 -2.670 29.929 1.00 95.00 94 ASN A O 1
ATOM 724 N N . VAL A 1 95 ? -20.505 -1.491 31.787 1.00 96.75 95 VAL A N 1
ATOM 725 C CA . VAL A 1 95 ? -19.736 -0.300 31.382 1.00 96.75 95 VAL A CA 1
ATOM 726 C C . VAL A 1 95 ? -18.241 -0.600 31.358 1.00 96.75 95 VAL A C 1
ATOM 728 O O . VAL A 1 95 ? -17.583 -0.277 30.368 1.00 96.75 95 VAL A O 1
ATOM 731 N N . GLU A 1 96 ? -17.713 -1.267 32.387 1.00 97.31 96 GLU A N 1
ATOM 732 C CA . GLU A 1 96 ? -16.299 -1.661 32.435 1.00 97.31 96 GLU A CA 1
ATOM 733 C C . GLU A 1 96 ? -15.925 -2.584 31.266 1.00 97.31 96 GLU A C 1
ATOM 735 O O . GLU A 1 96 ? -14.902 -2.378 30.609 1.00 97.31 96 GLU A O 1
ATOM 740 N N . ALA A 1 97 ? -16.767 -3.574 30.954 1.00 96.44 97 ALA A N 1
ATOM 741 C CA . ALA A 1 97 ? -16.552 -4.475 29.824 1.00 96.44 97 ALA A CA 1
ATOM 742 C C . ALA A 1 97 ? -16.559 -3.724 28.480 1.00 96.44 97 ALA A C 1
ATOM 744 O O . ALA A 1 97 ? -15.680 -3.944 27.639 1.00 96.44 97 ALA A O 1
ATOM 745 N N . ALA A 1 98 ? -17.506 -2.799 28.288 1.00 95.44 98 ALA A N 1
ATOM 746 C CA . ALA A 1 98 ? -17.577 -1.975 27.084 1.00 95.44 98 ALA A CA 1
ATOM 747 C C . ALA A 1 98 ? -16.366 -1.030 26.956 1.00 95.44 98 ALA A C 1
ATOM 749 O O . ALA A 1 98 ? -15.824 -0.857 25.863 1.00 95.44 98 ALA A O 1
ATOM 750 N N . GLU A 1 99 ? -15.891 -0.450 28.060 1.00 96.56 99 GLU A N 1
ATOM 751 C CA . GLU A 1 99 ? -14.694 0.398 28.081 1.00 96.56 99 GLU A CA 1
ATOM 752 C C . GLU A 1 99 ? -13.419 -0.385 27.738 1.00 96.56 99 GLU A C 1
ATOM 754 O O . GLU A 1 99 ? -12.584 0.084 26.951 1.00 96.56 99 GLU A O 1
ATOM 759 N N . GLN A 1 100 ? -13.281 -1.600 28.274 1.00 96.56 100 GLN A N 1
ATOM 760 C CA . GLN A 1 100 ? -12.172 -2.494 27.944 1.00 96.56 100 GLN A CA 1
ATOM 761 C C . GLN A 1 100 ? -12.162 -2.844 26.454 1.00 96.56 100 GLN A C 1
ATOM 763 O O . GLN A 1 100 ? -11.105 -2.782 25.820 1.00 96.56 100 GLN A O 1
ATOM 768 N N . GLU A 1 101 ? -13.319 -3.163 25.873 1.00 96.00 101 GLU A N 1
ATOM 769 C CA . GLU A 1 101 ? -13.416 -3.483 24.447 1.00 96.00 101 GLU A CA 1
ATOM 770 C C . GLU A 1 101 ? -13.084 -2.273 23.564 1.00 96.00 101 GLU A C 1
ATOM 772 O O . GLU A 1 101 ? -12.278 -2.382 22.634 1.00 96.00 101 GLU A O 1
ATOM 777 N N . ARG A 1 102 ? -13.593 -1.080 23.900 1.00 95.06 102 ARG A N 1
ATOM 778 C CA . ARG A 1 102 ? -13.226 0.167 23.202 1.00 95.06 102 ARG A CA 1
ATOM 779 C C . ARG A 1 102 ? -11.727 0.434 23.259 1.00 95.06 102 ARG A C 1
ATOM 781 O O . ARG A 1 102 ? -11.125 0.799 22.247 1.00 95.06 102 ARG A O 1
ATOM 788 N N . SER A 1 103 ? -11.116 0.219 24.420 1.00 95.88 103 SER A N 1
ATOM 789 C CA . SER A 1 103 ? -9.675 0.392 24.613 1.00 95.88 103 SER A CA 1
ATOM 790 C C . SER A 1 103 ? -8.867 -0.602 23.774 1.00 95.88 103 SER A C 1
ATOM 792 O O . SER A 1 103 ? -7.922 -0.200 23.092 1.00 95.88 103 SER A O 1
ATOM 794 N N . ARG A 1 104 ? -9.270 -1.880 23.738 1.00 96.81 104 ARG A N 1
ATOM 795 C CA . ARG A 1 104 ? -8.649 -2.905 22.877 1.00 96.81 104 ARG A CA 1
ATOM 796 C C . ARG A 1 104 ? -8.738 -2.535 21.399 1.00 96.81 104 ARG A C 1
ATOM 798 O O . ARG A 1 104 ? -7.732 -2.596 20.692 1.00 96.81 104 ARG A O 1
ATOM 805 N N . LEU A 1 105 ? -9.911 -2.104 20.938 1.00 96.69 105 LEU A N 1
ATOM 806 C CA . LEU A 1 105 ? -10.116 -1.708 19.544 1.00 96.69 105 LEU A CA 1
ATOM 807 C C . LEU A 1 105 ? -9.360 -0.427 19.175 1.00 96.69 105 LEU A C 1
ATOM 809 O O . LEU A 1 105 ? -8.888 -0.307 18.044 1.00 96.69 105 LEU A O 1
ATOM 813 N N . LYS A 1 106 ? -9.189 0.511 20.114 1.00 95.12 106 LYS A N 1
ATOM 814 C CA . LYS A 1 106 ? -8.343 1.696 19.920 1.00 95.12 106 LYS A CA 1
ATOM 815 C C . LYS A 1 106 ? -6.885 1.302 19.670 1.00 95.12 106 LYS A C 1
ATOM 817 O O . LYS A 1 106 ? -6.304 1.747 18.681 1.00 95.12 106 LYS A O 1
ATOM 822 N N . VAL A 1 107 ? -6.326 0.424 20.505 1.00 96.50 107 VAL A N 1
ATOM 823 C CA . VAL A 1 107 ? -4.950 -0.081 20.339 1.00 96.50 107 VAL A CA 1
ATOM 824 C C . VAL A 1 107 ? -4.801 -0.848 19.021 1.00 96.50 107 VAL A C 1
ATOM 826 O O . VAL A 1 107 ? -3.835 -0.639 18.285 1.00 96.50 107 VAL A O 1
ATOM 829 N N . ALA A 1 108 ? -5.774 -1.700 18.679 1.00 96.25 108 ALA A N 1
ATOM 830 C CA . ALA A 1 108 ? -5.776 -2.421 17.407 1.00 96.25 108 ALA A CA 1
ATOM 831 C C . ALA A 1 108 ? -5.779 -1.461 16.205 1.00 96.25 108 ALA A C 1
ATOM 833 O O . ALA A 1 108 ? -4.992 -1.631 15.276 1.00 96.25 108 ALA A O 1
ATOM 834 N N . HIS A 1 109 ? -6.611 -0.419 16.247 1.00 96.56 109 HIS A N 1
ATOM 835 C CA . HIS A 1 109 ? -6.679 0.603 15.206 1.00 96.56 109 HIS A CA 1
ATOM 836 C C . HIS A 1 109 ? -5.349 1.356 15.041 1.00 96.56 109 HIS A C 1
ATOM 838 O O . HIS A 1 109 ? -4.874 1.521 13.919 1.00 96.56 109 HIS A O 1
ATOM 844 N N . GLU A 1 110 ? -4.723 1.793 16.137 1.00 96.38 110 GLU A N 1
ATOM 845 C CA . GLU A 1 110 ? -3.419 2.474 16.098 1.00 96.38 110 GLU A CA 1
ATOM 846 C C . GLU A 1 110 ? -2.322 1.575 15.500 1.00 96.38 110 GLU A C 1
ATOM 848 O O . GLU A 1 110 ? -1.554 2.014 14.641 1.00 96.38 110 GLU A O 1
ATOM 853 N N . SER A 1 111 ? -2.298 0.296 15.884 1.00 96.69 111 SER A N 1
ATOM 854 C CA . SER A 1 111 ? -1.359 -0.694 15.343 1.00 96.69 111 SER A CA 1
ATOM 855 C C . SER A 1 111 ? -1.544 -0.918 13.836 1.00 96.69 111 SER A C 1
ATOM 857 O O . SER A 1 111 ? -0.568 -0.896 13.077 1.00 96.69 111 SER A O 1
ATOM 859 N N . ILE A 1 112 ? -2.792 -1.079 13.380 1.00 96.62 112 ILE A N 1
ATOM 860 C CA . ILE A 1 112 ? -3.110 -1.268 11.957 1.00 96.62 112 ILE A CA 1
ATOM 861 C C . ILE A 1 112 ? -2.769 -0.015 11.153 1.00 96.62 112 ILE A C 1
ATOM 863 O O . ILE A 1 112 ? -2.196 -0.130 10.072 1.00 96.62 112 ILE A O 1
ATOM 867 N N . ARG A 1 113 ? -3.039 1.180 11.687 1.00 96.69 113 ARG A N 1
ATOM 868 C CA . ARG A 1 113 ? -2.666 2.437 11.030 1.00 96.69 113 ARG A CA 1
ATOM 869 C C . ARG A 1 113 ? -1.156 2.535 10.824 1.00 96.69 113 ARG A C 1
ATOM 871 O O . ARG A 1 113 ? -0.709 2.797 9.714 1.00 96.69 113 ARG A O 1
ATOM 878 N N . ALA A 1 114 ? -0.368 2.197 11.844 1.00 96.06 114 ALA A N 1
ATOM 879 C CA . ALA A 1 114 ? 1.085 2.136 11.707 1.00 96.06 114 ALA A CA 1
ATOM 880 C C . ALA A 1 114 ? 1.543 1.068 10.691 1.00 96.06 114 ALA A C 1
ATOM 882 O O . ALA A 1 114 ? 2.551 1.249 10.005 1.00 96.06 114 ALA A O 1
ATOM 883 N N . ALA A 1 115 ? 0.832 -0.060 10.579 1.00 94.94 115 ALA A N 1
ATOM 884 C CA . ALA A 1 115 ? 1.106 -1.068 9.554 1.00 94.94 115 ALA A CA 1
ATOM 885 C C . ALA A 1 115 ? 0.791 -0.559 8.138 1.00 94.94 115 ALA A C 1
ATOM 887 O O . ALA A 1 115 ? 1.594 -0.784 7.230 1.00 94.94 115 ALA A O 1
ATOM 888 N N . LEU A 1 116 ? -0.315 0.169 7.966 1.00 97.00 116 LEU A N 1
ATOM 889 C CA . LEU A 1 116 ? -0.708 0.801 6.708 1.00 97.00 116 LEU A CA 1
ATOM 890 C C . LEU A 1 116 ? 0.301 1.866 6.262 1.00 97.00 116 LEU A C 1
ATOM 892 O O . LEU A 1 116 ? 0.661 1.903 5.083 1.00 97.00 116 LEU A O 1
ATOM 896 N N . ASP A 1 117 ? 0.796 2.688 7.189 1.00 96.62 117 ASP A N 1
ATOM 897 C CA . ASP A 1 117 ? 1.816 3.701 6.896 1.00 96.62 117 ASP A CA 1
ATOM 898 C C . ASP A 1 117 ? 3.105 3.037 6.385 1.00 96.62 117 ASP A C 1
ATOM 900 O O . ASP A 1 117 ? 3.613 3.389 5.317 1.00 96.62 117 ASP A O 1
ATOM 904 N N . ARG A 1 118 ? 3.577 1.984 7.071 1.00 95.38 118 ARG A N 1
ATOM 905 C CA . ARG A 1 118 ? 4.741 1.193 6.628 1.00 95.38 118 ARG A CA 1
ATOM 906 C C . ARG A 1 118 ? 4.513 0.515 5.276 1.00 95.38 118 ARG A C 1
ATOM 908 O O . ARG A 1 118 ? 5.430 0.467 4.460 1.00 95.38 118 ARG A O 1
ATOM 915 N N . ALA A 1 119 ? 3.325 -0.037 5.032 1.00 95.50 119 ALA A N 1
ATOM 916 C CA . ALA A 1 119 ? 2.994 -0.672 3.756 1.00 95.50 119 ALA A CA 1
ATOM 917 C C . ALA A 1 119 ? 2.958 0.351 2.609 1.00 95.50 119 ALA A C 1
ATOM 919 O O . ALA A 1 119 ? 3.476 0.082 1.527 1.00 95.50 119 ALA A O 1
ATOM 920 N N . SER A 1 120 ? 2.418 1.544 2.864 1.00 94.12 120 SER A N 1
ATOM 921 C CA . SER A 1 120 ? 2.368 2.643 1.895 1.00 94.12 120 SER A CA 1
ATOM 922 C C . SER A 1 120 ? 3.763 3.171 1.565 1.00 94.12 120 SER A C 1
ATOM 924 O O . SER A 1 120 ? 4.078 3.404 0.399 1.00 94.12 120 SER A O 1
ATOM 926 N N . GLU A 1 121 ? 4.633 3.293 2.569 1.00 95.19 121 GLU A N 1
ATOM 927 C CA . GLU A 1 121 ? 6.030 3.654 2.347 1.00 95.19 121 GLU A CA 1
ATOM 928 C C . GLU A 1 121 ? 6.771 2.585 1.531 1.00 95.19 121 GLU A C 1
ATOM 930 O O . GLU A 1 121 ? 7.444 2.918 0.556 1.00 95.19 121 GLU A O 1
ATOM 935 N N . ARG A 1 122 ? 6.612 1.298 1.868 1.00 93.69 122 ARG A N 1
ATOM 936 C CA . ARG A 1 122 ? 7.196 0.192 1.087 1.00 93.69 122 ARG A CA 1
ATOM 937 C C . ARG A 1 122 ? 6.719 0.191 -0.360 1.00 93.69 122 ARG A C 1
ATOM 939 O O . ARG A 1 122 ? 7.527 -0.052 -1.249 1.00 93.69 122 ARG A O 1
ATOM 946 N N . LEU A 1 123 ? 5.440 0.476 -0.598 1.00 94.69 123 LEU A N 1
ATOM 947 C CA . LEU A 1 123 ? 4.901 0.592 -1.950 1.00 94.69 123 LEU A CA 1
ATOM 948 C C . LEU A 1 123 ? 5.561 1.743 -2.716 1.00 94.69 123 LEU A C 1
ATOM 950 O O . LEU A 1 123 ? 5.971 1.538 -3.853 1.00 94.69 123 LEU A O 1
ATOM 954 N N . ARG A 1 124 ? 5.741 2.909 -2.082 1.00 93.00 124 ARG A N 1
ATOM 955 C CA . ARG A 1 124 ? 6.459 4.042 -2.689 1.00 93.00 124 ARG A CA 1
ATOM 956 C C . ARG A 1 124 ? 7.884 3.656 -3.093 1.00 93.00 124 ARG A C 1
ATOM 958 O O . ARG A 1 124 ? 8.303 3.978 -4.198 1.00 93.00 124 ARG A O 1
ATOM 965 N N . TRP A 1 125 ? 8.614 2.959 -2.221 1.00 92.44 125 TRP A N 1
ATOM 966 C CA . TRP A 1 125 ? 9.962 2.473 -2.536 1.00 92.44 125 TRP A CA 1
ATOM 967 C C . TRP A 1 125 ? 9.954 1.440 -3.667 1.00 92.44 125 TRP A C 1
ATOM 969 O O . TRP A 1 125 ? 10.781 1.525 -4.566 1.00 92.44 125 TRP A O 1
ATOM 979 N N . ALA A 1 126 ? 8.998 0.507 -3.670 1.00 91.31 126 ALA A N 1
ATOM 980 C CA . ALA A 1 126 ? 8.861 -0.475 -4.742 1.00 91.31 126 ALA A CA 1
ATOM 981 C C . ALA A 1 126 ? 8.502 0.172 -6.093 1.00 91.31 126 ALA A C 1
ATOM 983 O O . ALA A 1 126 ? 9.006 -0.261 -7.126 1.00 91.31 126 ALA A O 1
ATOM 984 N N . ASP A 1 127 ? 7.665 1.215 -6.101 1.00 90.31 127 ASP A N 1
ATOM 985 C CA . ASP A 1 127 ? 7.370 1.999 -7.306 1.00 90.31 127 ASP A CA 1
ATOM 986 C C . ASP A 1 127 ? 8.636 2.679 -7.851 1.00 90.31 127 ASP A C 1
ATOM 988 O O . ASP A 1 127 ? 8.857 2.665 -9.063 1.00 90.31 127 ASP A O 1
ATOM 992 N N . GLU A 1 128 ? 9.488 3.218 -6.974 1.00 89.56 128 GLU A N 1
ATOM 993 C CA . GLU A 1 128 ? 10.772 3.806 -7.370 1.00 89.56 128 GLU A CA 1
ATOM 994 C C . GLU A 1 128 ? 11.734 2.746 -7.923 1.00 89.56 128 GLU A C 1
ATOM 996 O O . GLU A 1 128 ? 12.268 2.912 -9.016 1.00 89.56 128 GLU A O 1
ATOM 1001 N N . SER A 1 129 ? 11.867 1.594 -7.259 1.00 89.75 129 SER A N 1
ATOM 1002 C CA . SER A 1 129 ? 12.705 0.492 -7.751 1.00 89.75 129 SER A CA 1
ATOM 1003 C C . SER A 1 129 ? 12.236 -0.061 -9.103 1.00 89.75 129 SER A C 1
ATOM 1005 O O . SER A 1 129 ? 13.064 -0.416 -9.941 1.00 89.75 129 SER A O 1
ATOM 1007 N N . VAL A 1 130 ? 10.922 -0.109 -9.364 1.00 91.00 130 VAL A N 1
ATOM 1008 C CA . VAL A 1 130 ? 10.396 -0.469 -10.695 1.00 91.00 130 VAL A CA 1
ATOM 1009 C C . VAL A 1 130 ? 10.783 0.579 -11.738 1.00 91.00 130 VAL A C 1
ATOM 1011 O O . VAL A 1 130 ? 11.145 0.208 -12.855 1.00 91.00 130 VAL A O 1
ATOM 1014 N N . ARG A 1 131 ? 10.727 1.875 -11.404 1.00 87.69 131 ARG A N 1
ATOM 1015 C CA . ARG A 1 131 ? 11.160 2.943 -12.320 1.00 87.69 131 ARG A CA 1
ATOM 1016 C C . ARG A 1 131 ? 12.644 2.828 -12.646 1.00 87.69 131 ARG A C 1
ATOM 1018 O O . ARG A 1 131 ? 12.989 2.894 -13.823 1.00 87.69 131 ARG A O 1
ATOM 1025 N N . GLU A 1 132 ? 13.487 2.598 -11.642 1.00 84.94 132 GLU A N 1
ATOM 1026 C CA . GLU A 1 132 ? 14.928 2.387 -11.818 1.00 84.94 132 GLU A CA 1
ATOM 1027 C C . GLU A 1 132 ? 15.217 1.165 -12.702 1.00 84.94 132 GLU A C 1
ATOM 1029 O O . GLU A 1 132 ? 15.942 1.276 -13.693 1.00 84.94 132 GLU A O 1
ATOM 1034 N N . ALA A 1 133 ? 14.597 0.017 -12.408 1.00 88.31 133 ALA A N 1
ATOM 1035 C CA . ALA A 1 133 ? 14.794 -1.212 -13.177 1.00 88.31 133 ALA A CA 1
ATOM 1036 C C . ALA A 1 133 ? 14.270 -1.098 -14.619 1.00 88.31 133 ALA A C 1
ATOM 1038 O O . ALA A 1 133 ? 14.918 -1.570 -15.552 1.00 88.31 133 ALA A O 1
ATOM 1039 N N . ARG A 1 134 ? 13.128 -0.427 -14.830 1.00 88.75 134 ARG A N 1
ATOM 1040 C CA . ARG A 1 134 ? 12.599 -0.143 -16.175 1.00 88.75 134 ARG A CA 1
ATOM 1041 C C . ARG A 1 134 ? 13.604 0.660 -16.971 1.00 88.75 134 ARG A C 1
ATOM 1043 O O . ARG A 1 134 ? 13.831 0.402 -18.148 1.00 88.75 134 ARG A O 1
ATOM 1050 N N . ALA A 1 135 ? 14.162 1.670 -16.338 1.00 83.31 135 ALA A N 1
ATOM 1051 C CA . ALA A 1 135 ? 14.993 2.605 -17.038 1.00 83.31 135 ALA A CA 1
ATOM 1052 C C . ALA A 1 135 ? 16.380 1.988 -17.345 1.00 83.31 135 ALA A C 1
ATOM 1054 O O . ALA A 1 135 ? 16.903 2.220 -18.429 1.00 83.31 135 ALA A O 1
ATOM 1055 N N . ALA A 1 136 ? 16.860 1.024 -16.544 1.00 83.00 136 ALA A N 1
ATOM 1056 C CA . ALA A 1 136 ? 17.957 0.128 -16.940 1.00 83.00 136 ALA A CA 1
ATOM 1057 C C . ALA A 1 136 ? 17.646 -0.702 -18.211 1.00 83.00 136 ALA A C 1
ATOM 1059 O O . ALA A 1 136 ? 18.495 -0.807 -19.093 1.00 83.00 136 ALA A O 1
ATOM 1060 N N . VAL A 1 137 ? 16.423 -1.238 -18.360 1.00 86.75 137 VAL A N 1
ATOM 1061 C CA . VAL A 1 137 ? 15.997 -1.921 -19.607 1.00 86.75 137 VAL A CA 1
ATOM 1062 C C . VAL A 1 137 ? 16.016 -0.960 -20.802 1.00 86.75 137 VAL A C 1
ATOM 1064 O O . VAL A 1 137 ? 16.419 -1.337 -21.900 1.00 86.75 137 VAL A O 1
ATOM 1067 N N . LEU A 1 138 ? 15.601 0.293 -20.602 1.00 84.31 138 LEU A N 1
ATOM 1068 C CA . LEU A 1 138 ? 15.610 1.313 -21.656 1.00 84.31 138 LEU A CA 1
ATOM 1069 C C . LEU A 1 138 ? 17.034 1.775 -22.011 1.00 84.31 138 LEU A C 1
ATOM 1071 O O . LEU A 1 138 ? 17.309 2.030 -23.183 1.00 84.31 138 LEU A O 1
ATOM 1075 N N . GLN A 1 139 ? 17.950 1.834 -21.040 1.00 81.06 139 GLN A N 1
ATOM 1076 C CA . GLN A 1 139 ? 19.368 2.134 -21.274 1.00 81.06 139 GLN A CA 1
ATOM 1077 C C . GLN A 1 139 ? 20.041 1.091 -22.171 1.00 81.06 139 GLN A C 1
ATOM 1079 O O . GLN A 1 139 ? 20.818 1.467 -23.044 1.00 81.06 139 GLN A O 1
ATOM 1084 N N . GLU A 1 140 ? 19.721 -0.198 -22.023 1.00 82.56 140 GLU A N 1
ATOM 1085 C CA . GLU A 1 140 ? 20.254 -1.242 -22.914 1.00 82.56 140 GLU A CA 1
ATOM 1086 C C . GLU A 1 140 ? 19.820 -1.049 -24.378 1.00 82.56 140 GLU A C 1
ATOM 1088 O O . GLU A 1 140 ? 20.558 -1.406 -25.295 1.00 82.56 140 GLU A O 1
ATOM 1093 N N . ALA A 1 141 ? 18.652 -0.442 -24.615 1.00 80.44 141 ALA A N 1
ATOM 1094 C CA . ALA A 1 141 ? 18.154 -0.138 -25.957 1.00 80.44 141 ALA A CA 1
ATOM 1095 C C . ALA A 1 141 ? 18.673 1.200 -26.523 1.00 80.44 141 ALA A C 1
ATOM 1097 O O . ALA A 1 141 ? 18.578 1.442 -27.731 1.00 80.44 141 ALA A O 1
ATOM 1098 N N . LEU A 1 142 ? 19.234 2.066 -25.673 1.00 81.62 142 LEU A N 1
ATOM 1099 C CA . LEU A 1 142 ? 19.634 3.429 -26.026 1.00 81.62 142 LEU A CA 1
ATOM 1100 C C . LEU A 1 142 ? 20.707 3.501 -27.132 1.00 81.62 142 LEU A C 1
ATOM 1102 O O . LEU A 1 142 ? 20.533 4.320 -28.037 1.00 81.62 142 LEU A O 1
ATOM 1106 N N . PRO A 1 143 ? 21.766 2.661 -27.151 1.00 82.12 143 PRO A N 1
ATOM 1107 C CA . PRO A 1 143 ? 22.763 2.699 -28.224 1.00 82.12 143 PRO A CA 1
ATOM 1108 C C . PRO A 1 143 ? 22.156 2.474 -29.615 1.00 82.12 143 PRO A C 1
ATOM 1110 O O . PRO A 1 143 ? 22.428 3.237 -30.539 1.00 82.12 143 PRO A O 1
ATOM 1113 N N . GLY A 1 144 ? 21.260 1.488 -29.752 1.00 80.12 144 GLY A N 1
ATOM 1114 C CA . GLY A 1 144 ? 20.586 1.200 -31.023 1.00 80.12 144 GLY A CA 1
ATOM 1115 C C . GLY A 1 144 ? 19.676 2.341 -31.488 1.00 80.12 144 GLY A C 1
ATOM 1116 O O . GLY A 1 144 ? 19.565 2.607 -32.687 1.00 80.12 144 GLY A O 1
ATOM 1117 N N . LEU A 1 145 ? 19.065 3.057 -30.540 1.00 78.56 145 LEU A N 1
ATOM 1118 C CA . LEU A 1 145 ? 18.265 4.244 -30.826 1.00 78.56 145 LEU A CA 1
ATOM 1119 C C . LEU A 1 145 ? 19.138 5.419 -31.310 1.00 78.56 145 LEU A C 1
ATOM 1121 O O . LEU A 1 145 ? 18.792 6.070 -32.299 1.00 78.56 145 LEU A O 1
ATOM 1125 N N . ILE A 1 146 ? 20.283 5.658 -30.658 1.00 80.50 146 ILE A N 1
ATOM 1126 C CA . ILE A 1 146 ? 21.258 6.695 -31.041 1.00 80.50 146 ILE A CA 1
ATOM 1127 C C . ILE A 1 146 ? 21.826 6.420 -32.437 1.00 80.50 146 ILE A C 1
ATOM 1129 O O . ILE A 1 146 ? 21.803 7.309 -33.293 1.00 80.50 146 ILE A O 1
ATOM 1133 N N . ASP A 1 147 ? 22.284 5.194 -32.699 1.00 82.06 147 ASP A N 1
ATOM 1134 C CA . ASP A 1 147 ? 22.893 4.826 -33.982 1.00 82.06 147 ASP A CA 1
ATOM 1135 C C . ASP A 1 147 ? 21.921 4.985 -35.159 1.00 82.06 147 ASP A C 1
ATOM 1137 O O . ASP A 1 147 ? 22.333 5.363 -36.258 1.00 82.06 147 ASP A O 1
ATOM 1141 N N . ARG A 1 148 ? 20.618 4.772 -34.934 1.00 72.81 148 ARG A N 1
ATOM 1142 C CA . ARG A 1 148 ? 19.576 4.996 -35.947 1.00 72.81 148 ARG A CA 1
ATOM 1143 C C . ARG A 1 148 ? 19.226 6.470 -36.126 1.00 72.81 148 ARG A C 1
ATOM 1145 O O . ARG A 1 148 ? 18.945 6.898 -37.249 1.00 72.81 148 ARG A O 1
ATOM 1152 N N . PHE A 1 149 ? 19.223 7.240 -35.040 1.00 75.75 149 PHE A N 1
ATOM 1153 C CA . PHE A 1 149 ? 18.905 8.663 -35.084 1.00 75.75 149 PHE A CA 1
ATOM 1154 C C . PHE A 1 149 ? 20.007 9.474 -35.773 1.00 75.75 149 PHE A C 1
ATOM 1156 O O . PHE A 1 149 ? 19.702 10.334 -36.598 1.00 75.75 149 PHE A O 1
ATOM 1163 N N . ARG A 1 150 ? 21.282 9.167 -35.497 1.00 78.12 150 ARG A N 1
ATOM 1164 C CA . ARG A 1 150 ? 22.456 9.906 -35.994 1.00 78.12 150 ARG A CA 1
ATOM 1165 C C . ARG A 1 150 ? 22.434 10.190 -37.516 1.00 78.12 150 ARG A C 1
ATOM 1167 O O . ARG A 1 150 ? 22.616 11.347 -37.882 1.00 78.12 150 ARG A O 1
ATOM 1174 N N . PRO A 1 151 ? 22.164 9.226 -38.423 1.00 76.38 151 PRO A N 1
ATOM 1175 C CA . PRO A 1 151 ? 22.100 9.496 -39.867 1.00 76.38 151 PRO A CA 1
ATOM 1176 C C . PRO A 1 151 ? 20.821 10.216 -40.332 1.00 76.38 151 PRO A C 1
ATOM 1178 O O . PRO A 1 151 ? 20.783 10.706 -41.456 1.00 76.38 151 PRO A O 1
ATOM 1181 N N . ARG A 1 152 ? 19.766 10.259 -39.508 1.00 72.25 152 ARG A N 1
ATOM 1182 C CA . ARG A 1 152 ? 18.428 10.790 -39.848 1.00 72.25 152 ARG A CA 1
ATOM 1183 C C . ARG A 1 152 ? 18.008 11.937 -38.924 1.00 72.25 152 ARG A C 1
ATOM 1185 O O . ARG A 1 152 ? 16.819 12.201 -38.742 1.00 72.25 152 ARG A O 1
ATOM 1192 N N . GLN A 1 153 ? 18.985 12.624 -38.338 1.00 69.69 153 GLN A N 1
ATOM 1193 C CA . GLN A 1 153 ? 18.787 13.629 -37.292 1.00 69.69 153 GLN A CA 1
ATOM 1194 C C . GLN A 1 153 ? 17.811 14.744 -37.706 1.00 69.69 153 GLN A C 1
ATOM 1196 O O . GLN A 1 153 ? 16.987 15.169 -36.898 1.00 69.69 153 GLN A O 1
ATOM 1201 N N . HIS A 1 154 ? 17.833 15.159 -38.976 1.00 63.38 154 HIS A N 1
ATOM 1202 C CA . HIS A 1 154 ? 16.937 16.192 -39.516 1.00 63.38 154 HIS A CA 1
ATOM 1203 C C . HIS A 1 154 ? 15.507 15.692 -39.830 1.00 63.38 154 HIS A C 1
ATOM 1205 O O . HIS A 1 154 ? 14.611 16.493 -40.115 1.00 63.38 154 HIS A O 1
ATOM 1211 N N . GLU A 1 155 ? 15.275 14.376 -39.793 1.00 59.78 155 GLU A N 1
ATOM 1212 C CA . GLU A 1 155 ? 14.033 13.724 -40.232 1.00 59.78 155 GLU A CA 1
ATOM 1213 C C . GLU A 1 155 ? 13.216 13.129 -39.068 1.00 59.78 155 GLU A C 1
ATOM 1215 O O . GLU A 1 155 ? 11.999 12.990 -39.191 1.00 59.78 155 GLU A O 1
ATOM 1220 N N . LEU A 1 156 ? 13.836 12.833 -37.915 1.00 64.69 156 LEU A N 1
ATOM 1221 C CA . LEU A 1 156 ? 13.233 12.034 -36.832 1.00 64.69 156 LEU A CA 1
ATOM 1222 C C . LEU A 1 156 ? 12.933 12.814 -35.536 1.00 64.69 156 LEU A C 1
ATOM 1224 O O . LEU A 1 156 ? 13.272 12.377 -34.438 1.00 64.69 156 LEU A O 1
ATOM 1228 N N . ILE A 1 157 ? 12.219 13.940 -35.624 1.00 65.44 157 ILE A N 1
ATOM 1229 C CA . ILE A 1 157 ? 11.805 14.753 -34.450 1.00 65.44 157 ILE A CA 1
ATOM 1230 C C . ILE A 1 157 ? 11.109 13.914 -33.358 1.00 65.44 157 ILE A C 1
ATOM 1232 O O . ILE A 1 157 ? 11.275 14.182 -32.167 1.00 65.44 157 ILE A O 1
ATOM 1236 N N . GLY A 1 158 ? 10.350 12.884 -33.749 1.00 66.00 158 GLY A N 1
ATOM 1237 C CA . GLY A 1 158 ? 9.693 11.966 -32.815 1.00 66.00 158 GLY A CA 1
ATOM 1238 C C . GLY A 1 158 ? 10.680 11.229 -31.906 1.00 66.00 158 GLY A C 1
ATOM 1239 O O . GLY A 1 158 ? 10.468 11.160 -30.698 1.00 66.00 158 GLY A O 1
ATOM 1240 N N . LEU A 1 159 ? 11.812 10.773 -32.449 1.00 70.75 159 LEU A N 1
ATOM 1241 C CA . LEU A 1 159 ? 12.850 10.102 -31.664 1.00 70.75 159 LEU A CA 1
ATOM 1242 C C . LEU A 1 159 ? 13.618 11.069 -30.759 1.00 70.75 159 LEU A C 1
ATOM 1244 O O . LEU A 1 159 ? 13.981 10.696 -29.649 1.00 70.75 159 LEU A O 1
ATOM 1248 N N . ALA A 1 160 ? 13.792 12.329 -31.164 1.00 70.75 160 ALA A N 1
ATOM 1249 C CA . ALA A 1 160 ? 14.364 13.359 -30.294 1.00 70.75 160 ALA A CA 1
ATOM 1250 C C . ALA A 1 160 ? 13.514 13.597 -29.028 1.00 70.75 160 ALA A C 1
ATOM 1252 O O . ALA A 1 160 ? 14.054 13.843 -27.948 1.00 70.75 160 ALA A O 1
ATOM 1253 N N . ARG A 1 161 ? 12.179 13.498 -29.125 1.00 72.88 161 ARG A N 1
ATOM 1254 C CA . ARG A 1 161 ? 11.278 13.555 -27.957 1.00 72.88 161 ARG A CA 1
ATOM 1255 C C . ARG A 1 161 ? 11.411 12.324 -27.068 1.00 72.88 161 ARG A C 1
ATOM 1257 O O . ARG A 1 161 ? 11.469 12.484 -25.854 1.00 72.88 161 ARG A O 1
ATOM 1264 N N . VAL A 1 162 ? 11.525 11.136 -27.662 1.00 75.88 162 VAL A N 1
ATOM 1265 C CA . VAL A 1 162 ? 11.764 9.883 -26.928 1.00 75.88 162 VAL A CA 1
ATOM 1266 C C . VAL A 1 162 ? 13.094 9.944 -26.170 1.00 75.88 162 VAL A C 1
ATOM 1268 O O . VAL A 1 162 ? 13.112 9.692 -24.972 1.00 75.88 162 VAL A O 1
ATOM 1271 N N . LEU A 1 163 ? 14.184 10.377 -26.814 1.00 74.94 163 LEU A N 1
ATOM 1272 C CA . LEU A 1 163 ? 15.497 10.556 -26.175 1.00 74.94 163 LEU A CA 1
ATOM 1273 C C . LEU A 1 163 ? 15.439 11.558 -25.006 1.00 74.94 163 LEU A C 1
ATOM 1275 O O . LEU A 1 163 ? 15.974 11.297 -23.929 1.00 74.94 163 LEU A O 1
ATOM 1279 N N . ASN A 1 164 ? 14.724 12.675 -25.179 1.00 73.81 164 ASN A N 1
ATOM 1280 C CA . ASN A 1 164 ? 14.508 13.649 -24.106 1.00 73.81 164 ASN A CA 1
ATOM 1281 C C . ASN A 1 164 ? 13.649 13.096 -22.954 1.00 73.81 164 ASN A C 1
ATOM 1283 O O . ASN A 1 164 ? 13.922 13.406 -21.792 1.00 73.81 164 ASN A O 1
ATOM 1287 N N . ALA A 1 165 ? 12.621 12.296 -23.254 1.00 74.50 165 ALA A N 1
ATOM 1288 C CA . ALA A 1 165 ? 11.781 11.645 -22.251 1.00 74.50 165 ALA A CA 1
ATOM 1289 C C . ALA A 1 165 ? 12.579 10.610 -21.445 1.00 74.50 165 ALA A C 1
ATOM 1291 O O . ALA A 1 165 ? 12.550 10.653 -20.217 1.00 74.50 165 ALA A O 1
ATOM 1292 N N . LEU A 1 166 ? 13.372 9.769 -22.117 1.00 72.38 166 LEU A N 1
ATOM 1293 C CA . LEU A 1 166 ? 14.276 8.804 -21.484 1.00 72.38 166 LEU A CA 1
ATOM 1294 C C . LEU A 1 166 ? 15.257 9.484 -20.525 1.00 72.38 166 LEU A C 1
ATOM 1296 O O . LEU A 1 166 ? 15.455 9.019 -19.406 1.00 72.38 166 LEU A O 1
ATOM 1300 N N . ARG A 1 167 ? 15.815 10.632 -20.928 1.00 71.94 167 ARG A N 1
ATOM 1301 C CA . ARG A 1 167 ? 16.658 11.466 -20.063 1.00 71.94 167 ARG A CA 1
ATOM 1302 C C . ARG A 1 167 ? 15.889 12.012 -18.860 1.00 71.94 167 ARG A C 1
ATOM 1304 O O . ARG A 1 167 ? 16.399 11.985 -17.748 1.00 71.94 167 ARG A O 1
ATOM 1311 N N 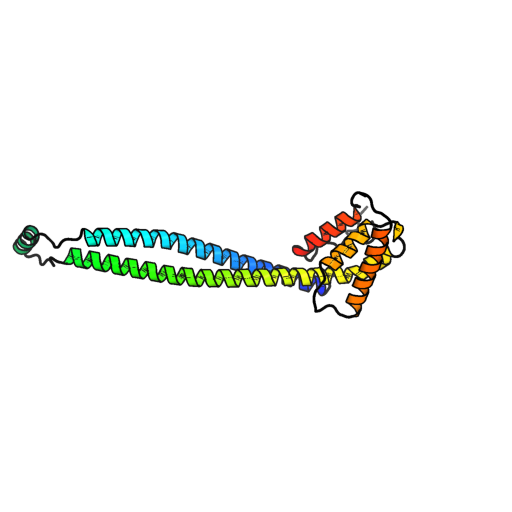. ALA A 1 168 ? 14.683 12.544 -19.062 1.00 70.56 168 ALA A N 1
ATOM 1312 C CA . ALA A 1 168 ? 13.886 13.124 -17.978 1.00 70.56 168 ALA A CA 1
ATOM 1313 C C . ALA A 1 168 ? 13.482 12.084 -16.918 1.00 70.56 168 ALA A C 1
ATOM 1315 O O . ALA A 1 168 ? 13.365 12.423 -15.744 1.00 70.56 168 ALA A O 1
ATOM 1316 N N . GLU A 1 169 ? 13.312 10.824 -17.321 1.00 66.69 169 GLU A N 1
ATOM 1317 C CA . GLU A 1 169 ? 13.089 9.700 -16.407 1.00 66.69 169 GLU A CA 1
ATOM 1318 C C . GLU A 1 169 ? 14.374 9.231 -15.693 1.00 66.69 169 GLU A C 1
ATOM 1320 O O . GLU A 1 169 ? 14.304 8.443 -14.748 1.00 66.69 169 GLU A O 1
ATOM 1325 N N . HIS A 1 170 ? 15.545 9.733 -16.096 1.00 63.41 170 HIS A N 1
ATOM 1326 C CA . HIS A 1 170 ? 16.847 9.328 -15.581 1.00 63.41 170 HIS A CA 1
ATOM 1327 C C . HIS A 1 170 ? 17.660 10.477 -14.985 1.00 63.41 170 HIS A C 1
ATOM 1329 O O . HIS A 1 170 ? 18.490 11.110 -15.632 1.00 63.41 170 HIS A O 1
ATOM 1335 N N . THR A 1 171 ? 17.497 10.661 -13.676 1.00 57.94 171 THR A N 1
ATOM 1336 C CA . THR A 1 171 ? 18.346 11.531 -12.843 1.00 57.94 171 THR A CA 1
ATOM 1337 C C . THR A 1 171 ? 18.850 10.807 -11.589 1.00 57.94 171 THR A C 1
ATOM 1339 O O . THR A 1 171 ? 19.031 11.418 -10.537 1.00 57.94 171 THR A O 1
ATOM 1342 N N . GLY A 1 172 ? 19.022 9.483 -11.670 1.00 57.69 172 GLY A N 1
ATOM 1343 C CA . GLY A 1 172 ? 19.469 8.661 -10.545 1.00 57.69 172 GLY A CA 1
ATOM 1344 C C . GLY A 1 172 ? 20.967 8.844 -10.243 1.00 57.69 172 GLY A C 1
ATOM 1345 O O . GLY A 1 172 ? 21.765 8.986 -11.170 1.00 57.69 172 GLY A O 1
ATOM 1346 N N . PRO A 1 173 ? 21.397 8.796 -8.969 1.00 54.84 173 PRO A N 1
ATOM 1347 C CA . PRO A 1 173 ? 22.801 8.987 -8.584 1.00 54.84 173 PRO A CA 1
ATOM 1348 C C . PRO A 1 173 ? 23.734 7.833 -9.004 1.00 54.84 173 PRO A C 1
ATOM 1350 O O . PRO A 1 173 ? 24.952 8.000 -8.987 1.00 54.84 173 PRO A O 1
ATOM 1353 N N . ASN A 1 174 ? 23.183 6.680 -9.402 1.00 61.19 174 ASN A N 1
ATOM 1354 C CA . ASN A 1 174 ? 23.922 5.433 -9.644 1.00 61.19 174 ASN A CA 1
ATOM 1355 C C . ASN A 1 174 ? 24.291 5.179 -11.118 1.00 61.19 174 ASN A C 1
ATOM 1357 O O . ASN A 1 174 ? 24.646 4.061 -11.479 1.00 61.19 174 ASN A O 1
ATOM 1361 N N . ILE A 1 175 ? 24.213 6.192 -11.981 1.00 67.12 175 ILE A N 1
ATOM 1362 C CA . ILE A 1 175 ? 24.544 6.044 -13.403 1.00 67.12 175 ILE A CA 1
ATOM 1363 C C . ILE A 1 175 ? 26.073 6.072 -13.568 1.00 67.12 175 ILE A C 1
ATOM 1365 O O . ILE A 1 175 ? 26.739 7.007 -13.105 1.00 67.12 175 ILE A O 1
ATOM 1369 N N . GLY A 1 176 ? 26.647 5.055 -14.214 1.00 73.12 176 GLY A N 1
ATOM 1370 C CA . GLY A 1 176 ? 28.079 4.986 -14.507 1.00 73.12 176 GLY A CA 1
ATOM 1371 C C . GLY A 1 176 ? 28.530 6.029 -15.537 1.00 73.12 176 GLY A C 1
ATOM 1372 O O . GLY A 1 176 ? 27.739 6.810 -16.068 1.00 73.12 176 GLY A O 1
ATOM 1373 N N . ALA A 1 177 ? 29.842 6.116 -15.774 1.00 77.00 177 ALA A N 1
ATOM 1374 C CA . ALA A 1 177 ? 30.406 7.124 -16.678 1.00 77.00 177 ALA A CA 1
ATOM 1375 C C . ALA A 1 177 ? 30.056 6.860 -18.155 1.00 77.00 177 ALA A C 1
ATOM 1377 O O . ALA A 1 177 ? 29.853 7.809 -18.909 1.00 77.00 177 ALA A O 1
ATOM 1378 N N . ALA A 1 178 ? 29.960 5.589 -18.560 1.00 76.19 178 ALA A N 1
ATOM 1379 C CA . ALA A 1 178 ? 29.608 5.207 -19.927 1.00 76.19 178 ALA A CA 1
ATOM 1380 C C . ALA A 1 178 ? 28.127 5.489 -20.223 1.00 76.19 178 ALA A C 1
ATOM 1382 O O . ALA A 1 178 ? 27.786 6.053 -21.260 1.00 76.19 178 ALA A O 1
ATOM 1383 N N . GLU A 1 179 ? 27.254 5.170 -19.274 1.00 72.62 179 GLU A N 1
ATOM 1384 C CA . GLU A 1 179 ? 25.816 5.409 -19.356 1.00 72.62 179 GLU A CA 1
ATOM 1385 C C . GLU A 1 179 ? 25.510 6.912 -19.334 1.00 72.62 179 GLU A C 1
ATOM 1387 O O . GLU A 1 179 ? 24.665 7.380 -20.094 1.00 72.62 179 GLU A O 1
ATOM 1392 N N . ARG A 1 180 ? 26.252 7.692 -18.533 1.00 76.25 180 ARG A N 1
ATOM 1393 C CA . ARG A 1 180 ? 26.191 9.162 -18.579 1.00 76.25 180 ARG A CA 1
ATOM 1394 C C . ARG A 1 180 ? 26.569 9.708 -19.950 1.00 76.25 180 ARG A C 1
ATOM 1396 O O . ARG A 1 180 ? 25.838 10.540 -20.468 1.00 76.25 180 ARG A O 1
ATOM 1403 N N . ALA A 1 181 ? 27.645 9.210 -20.560 1.00 80.25 181 ALA A N 1
ATOM 1404 C CA . ALA A 1 181 ? 28.054 9.656 -21.890 1.00 80.25 181 ALA A CA 1
ATOM 1405 C C . ALA A 1 181 ? 26.976 9.379 -22.957 1.00 80.25 181 ALA A C 1
ATOM 1407 O O . ALA A 1 181 ? 26.724 10.235 -23.802 1.00 80.25 181 ALA A O 1
ATOM 1408 N N . LEU A 1 182 ? 26.297 8.227 -22.887 1.00 76.69 182 LEU A N 1
ATOM 1409 C CA . LEU A 1 182 ? 25.179 7.902 -23.783 1.00 76.69 182 LEU A CA 1
ATOM 1410 C C . LEU A 1 182 ? 23.965 8.818 -23.563 1.00 76.69 182 LEU A C 1
ATOM 1412 O O . LEU A 1 182 ? 23.325 9.235 -24.528 1.00 76.69 182 LEU A O 1
ATOM 1416 N N . LEU A 1 183 ? 23.649 9.155 -22.308 1.00 76.06 183 LEU A N 1
ATOM 1417 C CA . LEU A 1 183 ? 22.575 10.101 -21.987 1.00 76.06 183 LEU A CA 1
ATOM 1418 C C . LEU A 1 183 ? 22.909 11.523 -22.452 1.00 76.06 183 LEU A C 1
ATOM 1420 O O . LEU A 1 183 ? 22.040 12.196 -23.004 1.00 76.06 183 LEU A O 1
ATOM 1424 N N . ASP A 1 184 ? 24.156 11.960 -22.285 1.00 80.31 184 ASP A N 1
ATOM 1425 C CA . ASP A 1 184 ? 24.634 13.259 -22.766 1.00 80.31 184 ASP A CA 1
ATOM 1426 C C . ASP A 1 184 ? 24.599 13.334 -24.302 1.00 80.31 184 ASP A C 1
ATOM 1428 O O . ASP A 1 184 ? 24.232 14.363 -24.879 1.00 80.31 184 ASP A O 1
ATOM 1432 N N . GLU A 1 185 ? 24.925 12.234 -24.986 1.00 80.69 185 GLU A N 1
ATOM 1433 C CA . GLU A 1 185 ? 24.804 12.128 -26.440 1.00 80.69 185 GLU A CA 1
ATOM 1434 C C . GLU A 1 185 ? 23.337 12.193 -26.895 1.00 80.69 185 GLU A C 1
ATOM 1436 O O . GLU A 1 185 ? 22.999 12.995 -27.771 1.00 80.69 185 GLU A O 1
ATOM 1441 N N . ALA A 1 186 ? 22.451 11.419 -26.262 1.00 76.88 186 ALA A N 1
ATOM 1442 C CA . ALA A 1 186 ? 21.009 11.461 -26.506 1.00 76.88 186 ALA A CA 1
ATOM 1443 C C . ALA A 1 186 ? 20.427 12.875 -26.316 1.00 76.88 186 ALA A C 1
ATOM 1445 O O . ALA A 1 186 ? 19.599 13.331 -27.106 1.00 76.88 186 ALA A O 1
ATOM 1446 N N . ASP A 1 187 ? 20.897 13.587 -25.293 1.00 77.00 187 ASP A N 1
ATOM 1447 C CA . ASP A 1 187 ? 20.501 14.949 -24.941 1.00 77.00 187 ASP A CA 1
ATOM 1448 C C . ASP A 1 187 ? 21.010 15.992 -25.955 1.00 77.00 187 ASP A C 1
ATOM 1450 O O . ASP A 1 187 ? 20.275 16.896 -26.364 1.00 77.00 187 ASP A O 1
ATOM 1454 N N . SER A 1 188 ? 22.251 15.844 -26.428 1.00 78.69 188 SER A N 1
ATOM 1455 C CA . SER A 1 188 ? 22.818 16.665 -27.507 1.00 78.69 188 SER A CA 1
ATOM 1456 C C . SER A 1 188 ? 22.015 16.527 -28.806 1.00 78.69 188 SER A C 1
ATOM 1458 O O . SER A 1 188 ? 21.579 17.525 -29.393 1.00 78.69 188 SER A O 1
ATOM 1460 N N . LEU A 1 189 ? 21.738 15.283 -29.204 1.00 72.50 189 LEU A N 1
ATOM 1461 C CA . LEU A 1 189 ? 20.953 14.939 -30.389 1.00 72.50 189 LEU A CA 1
ATOM 1462 C C . LEU A 1 189 ? 19.499 15.429 -30.273 1.00 72.50 189 LEU A C 1
ATOM 1464 O O . LEU A 1 189 ? 18.972 16.054 -31.199 1.00 72.50 189 LEU A O 1
ATOM 1468 N N . GLY A 1 190 ? 18.876 15.227 -29.108 1.00 70.75 190 GLY A N 1
ATOM 1469 C CA . GLY A 1 190 ? 17.507 15.652 -28.820 1.00 70.75 190 GLY A CA 1
ATOM 1470 C C . GLY A 1 190 ? 17.319 17.172 -28.848 1.00 70.75 190 GLY A C 1
ATOM 1471 O O . GLY A 1 190 ? 16.329 17.665 -29.398 1.00 70.75 190 GLY A O 1
ATOM 1472 N N . ARG A 1 191 ? 18.271 17.935 -28.293 1.00 71.25 191 ARG A N 1
ATOM 1473 C CA . ARG A 1 191 ? 18.244 19.408 -28.325 1.00 71.25 191 ARG A CA 1
ATOM 1474 C C . ARG A 1 191 ? 18.474 19.973 -29.720 1.00 71.25 191 ARG A C 1
ATOM 1476 O O . ARG A 1 191 ? 17.777 20.911 -30.103 1.00 71.25 191 ARG A O 1
ATOM 1483 N N . SER A 1 192 ? 19.424 19.415 -30.469 1.00 64.31 192 SER A N 1
ATOM 1484 C CA . SER A 1 192 ? 19.754 19.886 -31.818 1.00 64.31 192 SER A CA 1
ATOM 1485 C C . SER A 1 192 ? 18.559 19.775 -32.774 1.00 64.31 192 SER A C 1
ATOM 1487 O O . SER A 1 192 ? 18.282 20.726 -33.499 1.00 64.31 192 SER A O 1
ATOM 1489 N N . ALA A 1 193 ? 17.789 18.684 -32.709 1.00 59.97 193 ALA A N 1
ATOM 1490 C CA . ALA A 1 193 ? 16.601 18.513 -33.551 1.00 59.97 193 ALA A CA 1
ATOM 1491 C C . ALA A 1 193 ? 15.396 19.375 -33.118 1.00 59.97 193 ALA A C 1
ATOM 1493 O O . ALA A 1 193 ? 14.600 19.790 -33.960 1.00 59.97 193 ALA A O 1
ATOM 1494 N N . MET A 1 194 ? 15.256 19.676 -31.820 1.00 58.84 194 MET A N 1
ATOM 1495 C CA . MET A 1 194 ? 14.209 20.574 -31.300 1.00 58.84 194 MET A CA 1
ATOM 1496 C C . MET A 1 194 ? 14.446 22.042 -31.685 1.00 58.84 194 MET A C 1
ATOM 1498 O O . MET A 1 194 ? 13.483 22.767 -31.932 1.00 58.84 194 MET A O 1
ATOM 1502 N N . PHE A 1 195 ? 15.707 22.480 -31.759 1.00 55.12 195 PHE A N 1
ATOM 1503 C CA . PHE A 1 195 ? 16.051 23.862 -32.115 1.00 55.12 195 PHE A CA 1
ATOM 1504 C C . PHE A 1 195 ? 15.765 24.191 -33.592 1.00 55.12 195 PHE A C 1
ATOM 1506 O O . PHE A 1 195 ? 15.535 25.352 -33.923 1.00 55.12 195 PHE A O 1
ATOM 1513 N N . GLU A 1 196 ? 15.729 23.186 -34.475 1.00 52.75 196 GLU A N 1
ATOM 1514 C CA . GLU A 1 196 ? 15.514 23.382 -35.916 1.00 52.75 196 GLU A CA 1
ATOM 1515 C C . GLU A 1 196 ? 14.031 23.488 -36.323 1.00 52.75 196 GLU A C 1
ATOM 1517 O O . GLU A 1 196 ? 13.741 23.953 -37.426 1.00 52.75 196 GLU A O 1
ATOM 1522 N N . ARG A 1 197 ? 13.063 23.092 -35.476 1.00 52.69 197 ARG A N 1
ATOM 1523 C CA . ARG A 1 197 ? 11.634 23.046 -35.860 1.00 52.69 197 ARG A CA 1
ATOM 1524 C C . ARG A 1 197 ? 10.677 23.383 -34.711 1.00 52.69 197 ARG A C 1
ATOM 1526 O O . ARG A 1 197 ? 10.016 22.519 -34.139 1.00 52.69 197 ARG A O 1
ATOM 1533 N N . CYS A 1 198 ? 10.514 24.674 -34.440 1.00 48.09 198 CYS A N 1
ATOM 1534 C CA . CYS A 1 198 ? 9.336 25.184 -33.740 1.00 48.09 198 CYS A CA 1
ATOM 1535 C C . CYS A 1 198 ? 8.160 25.216 -34.720 1.00 48.09 198 CYS A C 1
ATOM 1537 O O . CYS A 1 198 ? 8.162 26.069 -35.591 1.00 48.09 198 CYS A O 1
ATOM 1539 N N . HIS A 1 199 ? 7.215 24.277 -34.613 1.00 49.41 199 HIS A N 1
ATOM 1540 C CA . HIS A 1 199 ? 5.762 24.425 -34.830 1.00 49.41 199 HIS A CA 1
ATOM 1541 C C . HIS A 1 199 ? 5.112 23.030 -34.845 1.00 49.41 199 HIS A C 1
ATOM 1543 O O . HIS A 1 199 ? 5.659 22.102 -35.427 1.00 49.41 199 HIS A O 1
ATOM 1549 N N . TYR A 1 200 ? 3.965 22.906 -34.166 1.00 57.84 200 TYR A N 1
ATOM 1550 C CA . TYR A 1 200 ? 3.032 21.770 -34.082 1.00 57.84 200 TYR A CA 1
ATOM 1551 C C . TYR A 1 200 ? 3.129 20.726 -35.209 1.00 57.84 200 TYR A C 1
ATOM 1553 O O . TYR A 1 200 ? 2.327 20.719 -36.141 1.00 57.84 200 TYR A O 1
ATOM 1561 N N . LEU A 1 201 ? 4.081 19.802 -35.093 1.00 58.47 201 LEU A N 1
ATOM 1562 C CA . LEU A 1 201 ? 4.098 18.583 -35.888 1.00 58.47 201 LEU A CA 1
ATOM 1563 C C . LEU A 1 201 ? 3.382 17.480 -35.100 1.00 58.47 201 LEU A C 1
ATOM 1565 O O . LEU A 1 201 ? 3.671 17.319 -33.905 1.00 58.47 201 LEU A O 1
ATOM 1569 N N . PRO A 1 202 ? 2.442 16.753 -35.735 1.00 64.50 202 PRO A N 1
ATOM 1570 C CA . PRO A 1 202 ? 1.769 15.626 -35.109 1.00 64.50 202 PRO A CA 1
ATOM 1571 C C . PRO A 1 202 ? 2.788 14.557 -34.706 1.00 64.50 202 PRO A C 1
ATOM 1573 O O . PRO A 1 202 ? 3.843 14.412 -35.327 1.00 64.50 202 PRO A O 1
ATOM 1576 N N . GLU A 1 203 ? 2.476 13.832 -33.636 1.00 69.75 203 GLU A N 1
ATOM 1577 C CA . GLU A 1 203 ? 3.331 12.765 -33.122 1.00 69.75 203 GLU A CA 1
ATOM 1578 C C . GLU A 1 203 ? 3.506 11.678 -34.184 1.00 69.75 203 GLU A C 1
ATOM 1580 O O . GLU A 1 203 ? 2.548 11.227 -34.814 1.00 69.75 203 GLU A O 1
ATOM 1585 N N . THR A 1 204 ? 4.752 11.271 -34.413 1.00 75.69 204 THR A N 1
ATOM 1586 C CA . THR A 1 204 ? 5.053 10.188 -35.357 1.00 75.69 204 THR A CA 1
ATOM 1587 C C . THR A 1 204 ? 4.606 8.845 -34.775 1.00 75.69 204 THR A C 1
ATOM 1589 O O . THR A 1 204 ? 4.684 8.655 -33.562 1.00 75.69 204 THR A O 1
ATOM 1592 N N . ALA A 1 205 ? 4.227 7.882 -35.620 1.00 78.19 205 ALA A N 1
ATOM 1593 C CA . ALA A 1 205 ? 3.874 6.528 -35.173 1.00 78.19 205 ALA A CA 1
ATOM 1594 C C . ALA A 1 205 ? 4.991 5.864 -34.341 1.00 78.19 205 ALA A C 1
ATOM 1596 O O . ALA A 1 205 ? 4.711 5.182 -33.361 1.00 78.19 205 ALA A O 1
ATOM 1597 N N . GLU A 1 206 ? 6.256 6.130 -34.681 1.00 76.50 206 GLU A N 1
ATOM 1598 C CA . GLU A 1 206 ? 7.424 5.639 -33.942 1.00 76.50 206 GLU A CA 1
ATOM 1599 C C . GLU A 1 206 ? 7.522 6.247 -32.530 1.00 76.50 206 GLU A C 1
ATOM 1601 O O . GLU A 1 206 ? 7.755 5.519 -31.567 1.00 76.50 206 GLU A O 1
ATOM 1606 N N . GLN A 1 207 ? 7.270 7.555 -32.380 1.00 77.25 207 GLN A N 1
ATOM 1607 C CA . GLN A 1 207 ? 7.184 8.217 -31.067 1.00 77.25 207 GLN A CA 1
ATOM 1608 C C . GLN A 1 207 ? 6.107 7.558 -30.196 1.00 77.25 207 GLN A C 1
ATOM 1610 O O . GLN A 1 207 ? 6.376 7.187 -29.056 1.00 77.25 207 GLN A O 1
ATOM 1615 N N . LEU A 1 208 ? 4.905 7.374 -30.747 1.00 81.38 208 LEU A N 1
ATOM 1616 C CA . LEU A 1 208 ? 3.780 6.769 -30.032 1.00 81.38 208 LEU A CA 1
ATOM 1617 C C . LEU A 1 208 ? 4.071 5.324 -29.606 1.00 81.38 208 LEU A C 1
ATOM 1619 O O . LEU A 1 208 ? 3.735 4.939 -28.488 1.00 81.38 208 LEU A O 1
ATOM 1623 N N . ALA A 1 209 ? 4.725 4.538 -30.465 1.00 83.81 209 ALA A N 1
ATOM 1624 C CA . ALA A 1 209 ? 5.112 3.164 -30.156 1.00 83.81 209 ALA A CA 1
ATOM 1625 C C . ALA A 1 209 ? 6.135 3.094 -29.010 1.00 83.81 209 ALA A C 1
ATOM 1627 O O . ALA A 1 209 ? 6.008 2.256 -28.116 1.00 83.81 209 ALA A O 1
ATOM 1628 N N . TRP A 1 210 ? 7.122 3.995 -28.997 1.00 84.19 210 TRP A N 1
ATOM 1629 C CA . TRP A 1 210 ? 8.098 4.080 -27.909 1.00 84.19 210 TRP A CA 1
ATOM 1630 C C . TRP A 1 210 ? 7.477 4.566 -26.601 1.00 84.19 210 TRP A C 1
ATOM 1632 O O . TRP A 1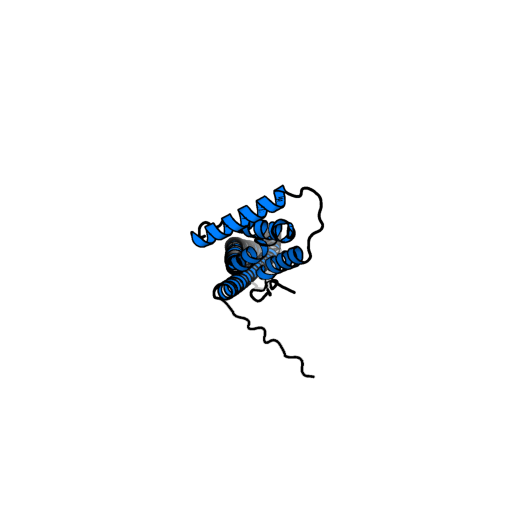 210 ? 7.761 4.000 -25.547 1.00 84.19 210 TRP A O 1
ATOM 1642 N N . GLU A 1 211 ? 6.599 5.568 -26.643 1.00 84.12 211 GLU A N 1
ATOM 1643 C CA . GLU A 1 211 ? 5.869 6.022 -25.456 1.00 84.12 211 GLU A CA 1
ATOM 1644 C C . GLU A 1 211 ? 4.969 4.929 -24.870 1.00 84.12 211 GLU A C 1
ATOM 1646 O O . GLU A 1 211 ? 4.933 4.754 -23.649 1.00 84.12 211 GLU A O 1
ATOM 1651 N N . ASP A 1 212 ? 4.281 4.161 -25.719 1.00 87.56 212 ASP A N 1
ATOM 1652 C CA . ASP A 1 212 ? 3.482 3.013 -25.289 1.00 87.56 212 ASP A CA 1
ATOM 1653 C C . ASP A 1 212 ? 4.368 1.926 -24.662 1.00 87.56 212 ASP A C 1
ATOM 1655 O O . ASP A 1 212 ? 4.087 1.469 -23.554 1.00 87.56 212 ASP A O 1
ATOM 1659 N N . ALA A 1 213 ? 5.497 1.580 -25.288 1.00 87.06 213 ALA A N 1
ATOM 1660 C CA . ALA A 1 213 ? 6.437 0.602 -24.741 1.00 87.06 213 ALA A CA 1
ATOM 1661 C C . ALA A 1 213 ? 7.024 1.036 -23.382 1.00 87.06 213 ALA A C 1
ATOM 1663 O O . ALA A 1 213 ? 7.042 0.244 -22.436 1.00 87.06 213 ALA A O 1
ATOM 1664 N N . MET A 1 214 ? 7.423 2.306 -23.232 1.00 86.69 214 MET A N 1
ATOM 1665 C CA . MET A 1 214 ? 7.912 2.862 -21.959 1.00 86.69 214 MET A CA 1
ATOM 1666 C C . MET A 1 214 ? 6.853 2.808 -20.846 1.00 86.69 214 MET A C 1
ATOM 1668 O O . MET A 1 214 ? 7.185 2.572 -19.677 1.00 86.69 214 MET A O 1
ATOM 1672 N N . ARG A 1 215 ? 5.572 3.013 -21.185 1.00 88.06 215 ARG A N 1
ATOM 1673 C CA . ARG A 1 215 ? 4.456 2.880 -20.234 1.00 88.06 215 ARG A CA 1
ATOM 1674 C C . ARG A 1 215 ? 4.187 1.417 -19.891 1.00 88.06 215 ARG A C 1
ATOM 1676 O O . ARG A 1 215 ? 4.037 1.092 -18.715 1.00 88.06 215 ARG A O 1
ATOM 1683 N N . ARG A 1 216 ? 4.159 0.528 -20.884 1.00 90.19 216 ARG A N 1
ATOM 1684 C CA . ARG A 1 216 ? 3.885 -0.906 -20.697 1.00 90.19 216 ARG A CA 1
ATOM 1685 C C . ARG A 1 216 ? 4.954 -1.612 -19.876 1.00 90.19 216 ARG A C 1
ATOM 1687 O O . ARG A 1 216 ? 4.595 -2.422 -19.025 1.00 90.19 216 ARG A O 1
ATOM 1694 N N . LEU A 1 217 ? 6.227 -1.245 -20.031 1.00 89.44 217 LEU A N 1
ATOM 1695 C CA . LEU A 1 217 ? 7.327 -1.803 -19.234 1.00 89.44 217 LEU A CA 1
ATOM 1696 C C . LEU A 1 217 ? 7.169 -1.589 -17.723 1.00 89.44 217 LEU A C 1
ATOM 1698 O O . LEU A 1 217 ? 7.749 -2.329 -16.937 1.00 89.44 217 LEU A O 1
ATOM 1702 N N . LEU A 1 218 ? 6.358 -0.622 -17.278 1.00 89.62 218 LEU A N 1
ATOM 1703 C CA . LEU A 1 218 ? 6.039 -0.486 -15.854 1.00 89.62 218 LEU A CA 1
ATOM 1704 C C . LEU A 1 218 ? 5.240 -1.669 -15.309 1.00 89.62 218 LEU A C 1
ATOM 1706 O O . LEU A 1 218 ? 5.162 -1.813 -14.091 1.00 89.62 218 LEU A O 1
ATOM 1710 N N . HIS A 1 219 ? 4.594 -2.461 -16.161 1.00 91.62 219 HIS A N 1
ATOM 1711 C CA . HIS A 1 219 ? 3.672 -3.531 -15.780 1.00 91.62 219 HIS A CA 1
ATOM 1712 C C . HIS A 1 219 ? 4.025 -4.879 -16.403 1.00 91.62 219 HIS A C 1
ATOM 1714 O O . HIS A 1 219 ? 3.707 -5.903 -15.806 1.00 91.62 219 HIS A O 1
ATOM 1720 N N . ASP A 1 220 ? 4.690 -4.871 -17.554 1.00 91.44 220 ASP A N 1
ATOM 1721 C CA . ASP A 1 220 ? 5.064 -6.059 -18.305 1.00 91.44 220 ASP A CA 1
ATOM 1722 C C . ASP A 1 220 ? 6.560 -6.010 -18.666 1.00 91.44 220 ASP A C 1
ATOM 1724 O O . ASP A 1 220 ? 6.947 -5.256 -19.565 1.00 91.44 220 ASP A O 1
ATOM 1728 N N . PRO A 1 221 ? 7.416 -6.795 -17.984 1.00 88.50 221 PRO A N 1
ATOM 1729 C CA . PRO A 1 221 ? 8.851 -6.832 -18.261 1.00 88.50 221 PRO A CA 1
ATOM 1730 C C . PRO A 1 221 ? 9.181 -7.461 -19.622 1.00 88.50 221 PRO A C 1
ATOM 1732 O O . PRO A 1 221 ? 10.278 -7.241 -20.140 1.00 88.50 221 PRO A O 1
ATOM 1735 N N . ASP A 1 222 ? 8.255 -8.224 -20.208 1.00 87.12 222 ASP A N 1
ATOM 1736 C CA . ASP A 1 222 ? 8.416 -8.900 -21.496 1.00 87.12 222 ASP A CA 1
ATOM 1737 C C . ASP A 1 222 ? 7.828 -8.057 -22.654 1.00 87.12 222 ASP A C 1
ATOM 1739 O O . ASP A 1 222 ? 7.882 -8.478 -23.810 1.00 87.12 222 ASP A O 1
ATOM 1743 N N . CYS A 1 223 ? 7.349 -6.829 -22.382 1.00 85.88 223 CYS A N 1
ATOM 1744 C CA . CYS A 1 223 ? 6.862 -5.909 -23.412 1.00 85.88 223 CYS A CA 1
ATOM 1745 C C . CYS A 1 223 ? 7.913 -5.742 -24.528 1.00 85.88 223 CYS A C 1
ATOM 1747 O O . CYS A 1 223 ? 9.083 -5.432 -24.230 1.00 85.88 223 CYS A O 1
ATOM 1749 N N . PRO A 1 224 ? 7.535 -5.928 -25.808 1.00 83.19 224 PRO A N 1
ATOM 1750 C CA . PRO A 1 224 ? 8.452 -5.698 -26.909 1.00 83.19 224 PRO A CA 1
ATOM 1751 C C . PRO A 1 224 ? 8.809 -4.214 -26.946 1.00 83.19 224 PRO A C 1
ATOM 1753 O O . PRO A 1 224 ? 7.942 -3.346 -26.832 1.00 83.19 224 PRO A O 1
ATOM 1756 N N . LEU A 1 225 ? 10.100 -3.932 -27.081 1.00 81.44 225 LEU A N 1
ATOM 1757 C CA . LEU A 1 225 ? 10.535 -2.597 -27.466 1.00 81.44 225 LEU A CA 1
ATOM 1758 C C . LEU A 1 225 ? 10.355 -2.489 -28.980 1.00 81.44 225 LEU A C 1
ATOM 1760 O O . LEU A 1 225 ? 10.605 -3.490 -29.656 1.00 81.44 225 LEU A O 1
ATOM 1764 N N . PRO A 1 226 ? 9.910 -1.337 -29.515 1.00 77.94 226 PRO A N 1
ATOM 1765 C CA . PRO A 1 226 ? 9.799 -1.158 -30.952 1.00 77.94 226 PRO A CA 1
ATOM 1766 C C . PRO A 1 226 ? 11.128 -1.531 -31.603 1.00 77.94 226 PRO A C 1
ATOM 1768 O O . PRO A 1 226 ? 12.161 -0.918 -31.318 1.00 77.94 226 PRO A O 1
ATOM 1771 N N . GLU A 1 227 ? 11.109 -2.579 -32.427 1.00 64.31 227 GLU A N 1
ATOM 1772 C CA . GLU A 1 227 ? 12.284 -2.949 -33.196 1.00 64.31 227 GLU A CA 1
ATOM 1773 C C . GLU A 1 227 ? 12.620 -1.800 -34.139 1.00 64.31 227 GLU A C 1
ATOM 1775 O O . GLU A 1 227 ? 11.757 -1.112 -34.696 1.00 64.31 227 GLU A O 1
ATOM 1780 N N . THR A 1 228 ? 13.912 -1.570 -34.303 1.00 51.75 228 THR A N 1
ATOM 1781 C CA . THR A 1 228 ? 14.447 -0.585 -35.225 1.00 51.75 228 THR A CA 1
ATOM 1782 C C . THR A 1 228 ? 14.256 -1.054 -36.673 1.00 51.75 228 THR A C 1
ATOM 1784 O O . THR A 1 228 ? 15.218 -1.383 -37.355 1.00 51.75 228 THR A O 1
ATOM 1787 N N . GLY A 1 229 ? 13.017 -1.018 -37.180 1.00 44.12 229 GLY A N 1
ATOM 1788 C CA . GLY A 1 229 ? 12.696 -1.199 -38.600 1.00 44.12 229 GLY A CA 1
ATOM 1789 C C . GLY A 1 229 ? 11.644 -2.255 -38.917 1.00 44.12 229 GLY A C 1
ATOM 1790 O O . GLY A 1 229 ? 11.998 -3.324 -39.397 1.00 44.12 229 GLY A O 1
ATOM 1791 N N . GLU A 1 230 ? 10.373 -1.872 -38.807 1.00 37.94 230 GLU A N 1
ATOM 1792 C CA . GLU A 1 230 ? 9.379 -2.111 -39.865 1.00 37.94 230 GLU A CA 1
ATOM 1793 C C . GLU A 1 230 ? 8.799 -0.762 -40.306 1.00 37.94 230 GLU A C 1
ATOM 1795 O O . GLU A 1 230 ? 8.656 0.131 -39.434 1.00 37.94 230 GLU A O 1
#

Organism: NCBI:txid1141884

Radius of gyration: 34.34 Å; chains: 1; bounding box: 72×48×99 Å

Secondary structure (DSSP, 8-state):
-------------HHHHHHHHHHHHHHHHHHHHHHHHHHHHHHHHHHHHHHHHHHHHHHHHHH--PPPHHHHHHHHHTT----TTHHHHHHHHHHHHHHHHHHHHHHHHHHHHHHHHHHHHHHHHHHHHHHHHHHHHHHHHHHHHHHHHGGGTTT-HHHHHHHHHHHHT---TT--HHHHHHHHHHHHHHHHHHHT--S-PPPPHHHHHHHHHHHHTTT-TTPPP--S--

Sequence (230 aa):
MAMARVKQEVSRGPSRAALAEQIERRSAARQARDDALKALNEVEGRRLAADQAFWEAQRIQAEARPVSQDDVVAALLRGETIDPDAPVKEAHANVEAAEQERSRLKVAHESIRAALDRASERLRWADESVREARAAVLQEALPGLIDRFRPRQHELIGLARVLNALRAEHTGPNIGAAERALLDEADSLGRSAMFERCHYLPETAEQLAWEDAMRRLLHDPDCPLPETGE